Protein AF-0000000084678524 (afdb_homodimer)

Organism: Streptomyces collinus (strain DSM 40733 / Tue 365) (NCBI:txid1214242)

Foldseek 3Di:
DFADLVLLCCLLPPQDAEEEEEPDDQPCPAPSLVLQVVSVVSRHHYEYADCVQPDHPNHTGYPALVRDPDAGAEYEYDDALVCVLVNLVVCLVSVYQEYEAEANRDDVVSSVVSVVSPHRYGHNHGCVVSVVVVD/DFADLVLLCCLLPPQDAEEEEEPDDQPCPAPSLVLQVVSVVSRHHYEYEDCVQPDHPNHTGYPALVRDPDAGAEYEYDDALVCVLVNLVVCLVSVYQEYEAEANRDDVVSSVVSVVSPHRYGHNHGCVVSVVVVD

Sequence (270 aa):
MYGDEATIRRILTELGDTWAVVGLSSNRNRAAYGVAQVLQRFGKRVVPVHPKAETVHGEQGYASLADIPFAVDVVDVFVNSELAGAVAEEAVGKGAKGVWFQLGVVDEAAWERTRAAGLDMVMDRCPAIEIPRLGMYGDEATIRRILTELGDTWAVVGLSSNRNRAAYGVAQVLQRFGKRVVPVHPKAETVHGEQGYASLADIPFAVDVVDVFVNSELAGAVAEEAVGKGAKGVWFQLGVVDEAAWERTRAAGLDMVMDRCPAIEIPRLG

InterPro domains:
  IPR003781 CoA-binding [PF13380] (18-131)
  IPR003781 CoA-binding [SM00881] (12-105)
  IPR036291 NAD(P)-binding domain superfamily [SSF51735] (17-135)

Structure (mmCIF, N/CA/C/O backb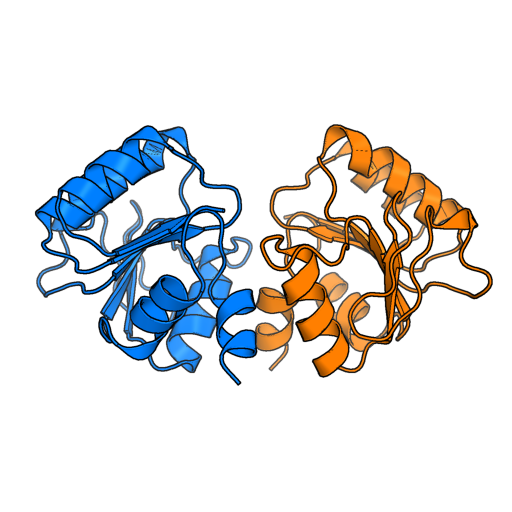one):
data_AF-0000000084678524-model_v1
#
loop_
_entity.id
_entity.type
_entity.pdbx_description
1 polymer 'CoA-binding domain-containing protein'
#
loop_
_atom_site.group_PDB
_atom_site.id
_atom_site.type_symbol
_atom_site.label_atom_id
_atom_site.label_alt_id
_atom_site.label_comp_id
_atom_site.label_asym_id
_atom_site.label_entity_id
_atom_site.label_seq_id
_atom_site.pdbx_PDB_ins_code
_atom_site.Cartn_x
_atom_site.Cartn_y
_atom_site.Cartn_z
_atom_site.occupancy
_atom_site.B_iso_or_equiv
_atom_site.auth_seq_id
_atom_site.auth_comp_id
_atom_site.auth_asym_id
_atom_site.auth_atom_id
_atom_site.pdbx_PDB_model_num
ATOM 1 N N . MET A 1 1 ? 16.047 -6.441 0.453 1 51.28 1 MET A N 1
ATOM 2 C CA . MET A 1 1 ? 14.844 -5.965 -0.211 1 51.28 1 MET A CA 1
ATOM 3 C C . MET A 1 1 ? 14.234 -7.059 -1.08 1 51.28 1 MET A C 1
ATOM 5 O O . MET A 1 1 ? 14.938 -7.715 -1.846 1 51.28 1 MET A O 1
ATOM 9 N N . TYR A 1 2 ? 13.086 -7.633 -0.55 1 68.88 2 TYR A N 1
ATOM 10 C CA . TYR A 1 2 ? 12.617 -8.914 -1.066 1 68.88 2 TYR A CA 1
ATOM 11 C C . TYR A 1 2 ? 11.898 -8.734 -2.398 1 68.88 2 TYR A C 1
ATOM 13 O O . TYR A 1 2 ? 10.742 -8.312 -2.436 1 68.88 2 TYR A O 1
ATOM 21 N N . GLY A 1 3 ? 12.602 -8.898 -3.541 1 68.19 3 GLY A N 1
ATOM 22 C CA . GLY A 1 3 ? 12.219 -8.805 -4.941 1 68.19 3 GLY A CA 1
ATOM 23 C C . GLY A 1 3 ? 12.852 -7.633 -5.66 1 68.19 3 GLY A C 1
ATOM 24 O O . GLY A 1 3 ? 12.508 -6.477 -5.395 1 68.19 3 GLY A O 1
ATOM 25 N N . ASP A 1 4 ? 13.773 -7.934 -6.492 1 87 4 ASP A N 1
ATOM 26 C CA . ASP A 1 4 ? 14.461 -6.879 -7.23 1 87 4 ASP A CA 1
ATOM 27 C C . ASP A 1 4 ? 13.578 -6.324 -8.344 1 87 4 ASP A C 1
ATOM 29 O O . ASP A 1 4 ? 12.539 -6.898 -8.664 1 87 4 ASP A O 1
ATOM 33 N N . GLU A 1 5 ? 13.961 -5.152 -8.766 1 90.69 5 GLU A N 1
ATOM 34 C CA . GLU A 1 5 ? 13.18 -4.406 -9.742 1 90.69 5 GLU A CA 1
ATOM 35 C C . GLU A 1 5 ? 12.875 -5.258 -10.969 1 90.69 5 GLU A C 1
ATOM 37 O O . GLU A 1 5 ? 11.781 -5.168 -11.539 1 90.69 5 GLU A O 1
ATOM 42 N N . ALA A 1 6 ? 13.836 -6.098 -11.406 1 93.62 6 ALA A N 1
ATOM 43 C CA . ALA A 1 6 ? 13.641 -6.953 -12.57 1 93.62 6 ALA A CA 1
ATOM 44 C C . ALA A 1 6 ? 12.539 -7.984 -12.32 1 93.62 6 ALA A C 1
ATOM 46 O O . ALA A 1 6 ? 11.711 -8.242 -13.188 1 93.62 6 ALA A O 1
ATOM 47 N N . THR A 1 7 ? 12.531 -8.578 -11.148 1 95.38 7 THR A N 1
ATOM 48 C CA . THR A 1 7 ? 11.523 -9.562 -10.781 1 95.38 7 THR A CA 1
ATOM 49 C C . THR A 1 7 ? 10.141 -8.914 -10.703 1 95.38 7 THR A C 1
ATOM 51 O O . THR A 1 7 ? 9.156 -9.461 -11.195 1 95.38 7 THR A O 1
ATOM 54 N N . ILE A 1 8 ? 10.062 -7.789 -10.07 1 96.25 8 ILE A N 1
ATOM 55 C CA . ILE A 1 8 ? 8.812 -7.039 -9.969 1 96.25 8 ILE A CA 1
ATOM 56 C C . ILE A 1 8 ? 8.266 -6.762 -11.367 1 96.25 8 ILE A C 1
ATOM 58 O O . ILE A 1 8 ? 7.094 -7.035 -11.641 1 96.25 8 ILE A O 1
ATOM 62 N N . ARG A 1 9 ? 9.125 -6.25 -12.242 1 95.06 9 ARG A N 1
ATOM 63 C CA . ARG A 1 9 ? 8.719 -5.961 -13.609 1 95.06 9 ARG A CA 1
ATOM 64 C C . ARG A 1 9 ? 8.242 -7.227 -14.32 1 95.06 9 ARG A C 1
ATOM 66 O O . ARG A 1 9 ? 7.215 -7.219 -14.992 1 95.06 9 ARG A O 1
ATOM 73 N N . ARG A 1 10 ? 8.953 -8.266 -14.156 1 95.94 10 ARG A N 1
ATOM 74 C CA . ARG A 1 10 ? 8.633 -9.531 -14.812 1 95.94 10 ARG A CA 1
ATOM 75 C C . ARG A 1 10 ? 7.273 -10.047 -14.359 1 95.94 10 ARG A C 1
ATOM 77 O O . ARG A 1 10 ? 6.434 -10.414 -15.188 1 95.94 10 ARG A O 1
ATOM 84 N N . ILE A 1 11 ? 7.023 -10.016 -13.078 1 96.94 11 ILE A N 1
ATOM 85 C CA . ILE A 1 11 ? 5.762 -10.516 -12.555 1 96.94 11 ILE A CA 1
ATOM 86 C C . ILE A 1 11 ? 4.609 -9.648 -13.047 1 96.94 11 ILE A C 1
ATOM 88 O O . ILE A 1 11 ? 3.561 -10.164 -13.445 1 96.94 11 ILE A O 1
ATOM 92 N N . LEU A 1 12 ? 4.777 -8.383 -13.062 1 97 12 LEU A N 1
ATOM 93 C CA . LEU A 1 12 ? 3.699 -7.457 -13.398 1 97 12 LEU A CA 1
ATOM 94 C C . LEU A 1 12 ? 3.438 -7.449 -14.898 1 97 12 LEU A C 1
ATOM 96 O O . LEU A 1 12 ? 2.301 -7.242 -15.336 1 97 12 LEU A O 1
ATOM 100 N N . THR A 1 13 ? 4.465 -7.805 -15.727 1 95.75 13 THR A N 1
ATOM 101 C CA . THR A 1 13 ? 4.277 -7.52 -17.141 1 95.75 13 THR A CA 1
ATOM 102 C C . THR A 1 13 ? 4.395 -8.797 -17.969 1 95.75 13 THR A C 1
ATOM 104 O O . THR A 1 13 ? 3.932 -8.852 -19.109 1 95.75 13 THR A O 1
ATOM 107 N N . GLU A 1 14 ? 4.969 -9.875 -17.359 1 92.69 14 GLU A N 1
ATOM 108 C CA . GLU A 1 14 ? 5.297 -11.016 -18.203 1 92.69 14 GLU A CA 1
ATOM 109 C C . GLU A 1 14 ? 4.633 -12.297 -17.688 1 92.69 14 GLU A C 1
ATOM 111 O O . GLU A 1 14 ? 4.281 -13.18 -18.469 1 92.69 14 GLU A O 1
ATOM 116 N N . LEU A 1 15 ? 4.531 -12.562 -16.453 1 84.88 15 LEU A N 1
ATOM 117 C CA . LEU A 1 15 ? 4.203 -13.859 -15.867 1 84.88 15 LEU A CA 1
ATOM 118 C C . LEU A 1 15 ? 2.711 -14.148 -15.992 1 84.88 15 LEU A C 1
ATOM 120 O O . LEU A 1 15 ? 2.279 -15.289 -15.789 1 84.88 15 LEU A O 1
ATOM 124 N N . GLY A 1 16 ? 1.961 -13.211 -16.438 1 79.94 16 GLY A N 1
ATOM 125 C CA . GLY A 1 16 ? 0.625 -13.672 -16.781 1 79.94 16 GLY A CA 1
ATOM 126 C C . GLY A 1 16 ? -0.469 -12.727 -16.328 1 79.94 16 GLY A C 1
ATOM 127 O O . GLY A 1 16 ? -0.234 -11.852 -15.484 1 79.94 16 GLY A O 1
ATOM 128 N N . ASP A 1 17 ? -1.653 -13.188 -16.703 1 92.75 17 ASP A N 1
ATOM 129 C CA . ASP A 1 17 ? -2.779 -12.258 -16.656 1 92.75 17 ASP A CA 1
ATOM 130 C C . ASP A 1 17 ? -3.74 -12.633 -15.523 1 92.75 17 ASP A C 1
ATOM 132 O O . ASP A 1 17 ? -4.555 -11.805 -15.102 1 92.75 17 ASP A O 1
ATOM 136 N N . THR A 1 18 ? -3.582 -13.859 -14.945 1 98.25 18 THR A N 1
ATOM 137 C CA . THR A 1 18 ? -4.535 -14.289 -13.93 1 98.25 18 THR A CA 1
ATOM 138 C C . THR A 1 18 ? -3.908 -14.242 -12.539 1 98.25 18 THR A C 1
ATOM 140 O O . THR A 1 18 ? -2.969 -14.992 -12.25 1 98.25 18 THR A O 1
ATOM 143 N N . TRP A 1 19 ? -4.453 -13.43 -11.688 1 98.81 19 TRP A N 1
ATOM 144 C CA . TRP A 1 19 ? -3.967 -13.227 -10.328 1 98.81 19 TRP A CA 1
ATOM 145 C C . TRP A 1 19 ? -4.984 -13.719 -9.305 1 98.81 19 TRP A C 1
ATOM 147 O O . TRP A 1 19 ? -6.121 -13.234 -9.266 1 98.81 19 TRP A O 1
ATOM 157 N N . ALA A 1 20 ? -4.629 -14.703 -8.547 1 98.88 20 ALA A N 1
ATOM 158 C CA . ALA A 1 20 ? -5.406 -15.016 -7.348 1 98.88 20 ALA A CA 1
ATOM 159 C C . ALA A 1 20 ? -5.012 -14.109 -6.184 1 98.88 20 ALA A C 1
ATOM 161 O O . ALA A 1 20 ? -3.84 -14.047 -5.809 1 98.88 20 ALA A O 1
ATOM 162 N N . VAL A 1 21 ? -5.926 -13.422 -5.668 1 98.88 21 VAL A N 1
ATOM 163 C CA . VAL A 1 21 ? -5.668 -12.523 -4.543 1 98.88 21 VAL A CA 1
ATOM 164 C C . VAL A 1 21 ? -6.23 -13.133 -3.26 1 98.88 21 VAL A C 1
ATOM 166 O O . VAL A 1 21 ? -7.445 -13.133 -3.047 1 98.88 21 VAL A O 1
ATOM 169 N N . VAL A 1 22 ? -5.348 -13.602 -2.412 1 98.81 22 VAL A N 1
ATOM 170 C CA . VAL A 1 22 ? -5.707 -14.273 -1.169 1 98.81 22 VAL A CA 1
ATOM 171 C C . VAL A 1 22 ? -5.91 -13.242 -0.061 1 98.81 22 VAL A C 1
ATOM 173 O O . VAL A 1 22 ? -4.996 -12.477 0.254 1 98.81 22 VAL A O 1
ATOM 176 N N . GLY A 1 23 ? -7.039 -13.258 0.521 1 98.19 23 GLY A N 1
ATOM 177 C CA . GLY A 1 23 ? -7.418 -12.258 1.511 1 98.19 23 GLY A CA 1
ATOM 178 C C . GLY A 1 23 ? -8.375 -11.211 0.968 1 98.19 23 GLY A C 1
ATOM 179 O O . GLY A 1 23 ? -8.68 -10.234 1.649 1 98.19 23 GLY A O 1
ATOM 180 N N . LEU A 1 24 ? -8.867 -11.422 -0.207 1 98.5 24 LEU A N 1
ATOM 181 C CA . LEU A 1 24 ? -9.758 -10.461 -0.854 1 98.5 24 LEU A CA 1
ATOM 182 C C . LEU A 1 24 ? -11.219 -10.805 -0.578 1 98.5 24 LEU A C 1
ATOM 184 O O . LEU A 1 24 ? -11.688 -11.883 -0.95 1 98.5 24 LEU A O 1
ATOM 188 N N . SER A 1 25 ? -11.828 -9.938 0.086 1 98.06 25 SER A N 1
ATOM 189 C CA . SER A 1 25 ? -13.266 -9.992 0.338 1 98.06 25 SER A CA 1
ATOM 190 C C . SER A 1 25 ? -13.953 -8.719 -0.137 1 98.06 25 SER A C 1
ATOM 192 O O . SER A 1 25 ? -13.328 -7.863 -0.765 1 98.06 25 SER A O 1
ATOM 194 N N . SER A 1 26 ? -15.258 -8.633 0.119 1 97.19 26 SER A N 1
ATOM 195 C CA . SER A 1 26 ? -16.016 -7.453 -0.291 1 97.19 26 SER A CA 1
ATOM 196 C C . SER A 1 26 ? -15.812 -6.297 0.687 1 97.19 26 SER A C 1
ATOM 198 O O . SER A 1 26 ? -16.453 -5.25 0.56 1 97.19 26 SER A O 1
ATOM 200 N N . ASN A 1 27 ? -14.938 -6.547 1.7 1 95.94 27 ASN A N 1
ATOM 201 C CA . ASN A 1 27 ? -14.633 -5.48 2.646 1 95.94 27 ASN A CA 1
ATOM 202 C C . ASN A 1 27 ? -13.805 -4.371 1.994 1 95.94 27 ASN A C 1
ATOM 204 O O . ASN A 1 27 ? -12.594 -4.512 1.827 1 95.94 27 ASN A O 1
ATOM 208 N N . ARG A 1 28 ? -14.406 -3.264 1.725 1 93.38 28 ARG A N 1
ATOM 209 C CA . ARG A 1 28 ? -13.797 -2.17 0.97 1 93.38 28 ARG A CA 1
ATOM 210 C C . ARG A 1 28 ? -12.719 -1.469 1.791 1 93.38 28 ARG A C 1
ATOM 212 O O . ARG A 1 28 ? -11.938 -0.684 1.255 1 93.38 28 ARG A O 1
ATOM 219 N N . ASN A 1 29 ? -12.695 -1.758 3.104 1 91.94 29 ASN A N 1
ATOM 220 C CA . ASN A 1 29 ? -11.742 -1.085 3.982 1 91.94 29 ASN A CA 1
ATOM 221 C C . ASN A 1 29 ? -10.391 -1.794 3.992 1 91.94 29 ASN A C 1
ATOM 223 O O . ASN A 1 29 ? -9.414 -1.268 4.527 1 91.94 29 ASN A O 1
ATOM 227 N N . ARG A 1 30 ? -10.328 -2.949 3.412 1 94.06 30 ARG A N 1
ATOM 228 C CA . ARG A 1 30 ? -9.07 -3.689 3.355 1 94.06 30 ARG A CA 1
ATOM 229 C C . ARG A 1 30 ? -8.289 -3.336 2.098 1 94.06 30 ARG A C 1
ATOM 231 O O . ARG A 1 30 ? -8.867 -3.123 1.034 1 94.06 30 ARG A O 1
ATOM 238 N N . ALA A 1 31 ? -6.977 -3.32 2.221 1 95.81 31 ALA A N 1
ATOM 239 C CA . ALA A 1 31 ? -6.086 -2.967 1.114 1 95.81 31 ALA A CA 1
ATOM 240 C C . ALA A 1 31 ? -6.301 -3.895 -0.078 1 95.81 31 ALA A C 1
ATOM 242 O O . ALA A 1 31 ? -6.188 -3.471 -1.23 1 95.81 31 ALA A O 1
ATOM 243 N N . ALA A 1 32 ? -6.656 -5.168 0.206 1 97.75 32 ALA A N 1
ATOM 244 C CA . ALA A 1 32 ? -6.844 -6.168 -0.845 1 97.75 32 ALA A CA 1
ATOM 245 C C . ALA A 1 32 ? -7.871 -5.699 -1.868 1 97.75 32 ALA A C 1
ATOM 247 O O . ALA A 1 32 ? -7.688 -5.875 -3.074 1 97.75 32 ALA A O 1
ATOM 248 N N . TYR A 1 33 ? -8.922 -5.055 -1.33 1 97.69 33 TYR A N 1
ATOM 249 C CA . TYR A 1 33 ? -10.016 -4.621 -2.197 1 97.69 33 TYR A CA 1
ATOM 250 C C . TYR A 1 33 ? -9.523 -3.607 -3.225 1 97.69 33 TYR A C 1
ATOM 252 O O . TYR A 1 33 ? -9.789 -3.752 -4.422 1 97.69 33 TYR A O 1
ATOM 260 N N . GLY A 1 34 ? -8.789 -2.613 -2.766 1 97.19 34 GLY A N 1
ATOM 261 C CA . GLY A 1 34 ? -8.305 -1.568 -3.652 1 97.19 34 GLY A CA 1
ATOM 262 C C . GLY A 1 34 ? -7.188 -2.037 -4.566 1 97.19 34 GLY A C 1
ATOM 263 O O . GLY A 1 34 ? -7.145 -1.671 -5.742 1 97.19 34 GLY A O 1
ATOM 264 N N . VAL A 1 35 ? -6.27 -2.846 -4.059 1 98.31 35 VAL A N 1
ATOM 265 C CA . VAL A 1 35 ? -5.16 -3.354 -4.855 1 98.31 35 VAL A CA 1
ATOM 266 C C . VAL A 1 35 ? -5.691 -4.238 -5.98 1 98.31 35 VAL A C 1
ATOM 268 O O . VAL A 1 35 ? -5.211 -4.172 -7.113 1 98.31 35 VAL A O 1
ATOM 271 N N . ALA A 1 36 ? -6.719 -5.07 -5.652 1 98.44 36 ALA A N 1
ATOM 272 C CA . ALA A 1 36 ? -7.355 -5.906 -6.668 1 98.44 36 ALA A CA 1
ATOM 273 C C . ALA A 1 36 ? -7.918 -5.055 -7.805 1 98.44 36 ALA A C 1
ATOM 275 O O . ALA A 1 36 ? -7.758 -5.395 -8.977 1 98.44 36 ALA A O 1
ATOM 276 N N . GLN A 1 37 ? -8.531 -3.98 -7.441 1 97.62 37 GLN A N 1
ATOM 277 C CA . GLN A 1 37 ? -9.102 -3.092 -8.453 1 97.62 37 GLN A CA 1
ATOM 278 C C . GLN A 1 37 ? -8.008 -2.473 -9.32 1 97.62 37 GLN A C 1
ATOM 280 O O . GLN A 1 37 ? -8.172 -2.348 -10.531 1 97.62 37 GLN A O 1
ATOM 285 N N . VAL A 1 38 ? -6.91 -2.057 -8.734 1 97.44 38 VAL A N 1
ATOM 286 C CA . VAL A 1 38 ? -5.773 -1.521 -9.469 1 97.44 38 VAL A CA 1
ATOM 287 C C . VAL A 1 38 ? -5.25 -2.57 -10.453 1 97.44 38 VAL A C 1
ATOM 289 O O . VAL A 1 38 ? -4.988 -2.264 -11.617 1 97.44 38 VAL A O 1
ATOM 292 N N . LEU A 1 39 ? -5.09 -3.801 -9.969 1 97.94 39 LEU A N 1
ATOM 293 C CA . LEU A 1 39 ? -4.613 -4.887 -10.82 1 97.94 39 LEU A CA 1
ATOM 294 C C . LEU A 1 39 ? -5.555 -5.105 -12 1 97.94 39 LEU A C 1
ATOM 296 O O . LEU A 1 39 ? -5.105 -5.305 -13.133 1 97.94 39 LEU A O 1
ATOM 300 N N . GLN A 1 40 ? -6.875 -5.043 -11.727 1 97.75 40 GLN A N 1
ATOM 301 C CA . GLN A 1 40 ? -7.844 -5.195 -12.805 1 97.75 40 GLN A CA 1
ATOM 302 C C . GLN A 1 40 ? -7.703 -4.074 -13.828 1 97.75 40 GLN A C 1
ATOM 304 O O . GLN A 1 40 ? -7.707 -4.324 -15.039 1 97.75 40 GLN A O 1
ATOM 309 N N . ARG A 1 41 ? -7.574 -2.861 -13.391 1 95.56 41 ARG A N 1
ATOM 310 C CA . ARG A 1 41 ? -7.41 -1.719 -14.281 1 95.56 41 ARG A CA 1
ATOM 311 C C . ARG A 1 41 ? -6.125 -1.836 -15.094 1 95.56 41 ARG A C 1
ATOM 313 O O . ARG A 1 41 ? -6.039 -1.325 -16.219 1 95.56 41 ARG A O 1
ATOM 320 N N . PHE A 1 42 ? -5.133 -2.471 -14.484 1 96.38 42 PHE A N 1
ATOM 321 C CA . PHE A 1 42 ? -3.852 -2.695 -15.148 1 96.38 42 PHE A CA 1
ATOM 322 C C . PHE A 1 42 ? -3.951 -3.844 -16.141 1 96.38 42 PHE A C 1
ATOM 324 O O . PHE A 1 42 ? -2.977 -4.168 -16.828 1 96.38 42 PHE A O 1
ATOM 331 N N . GLY A 1 43 ? -5.121 -4.535 -16.172 1 97.12 43 GLY A N 1
ATOM 332 C CA . GLY A 1 43 ? -5.375 -5.512 -17.219 1 97.12 43 GLY A CA 1
ATOM 333 C C . GLY A 1 43 ? -5.32 -6.945 -16.719 1 97.12 43 GLY A C 1
ATOM 334 O O . GLY A 1 43 ? -5.348 -7.887 -17.516 1 97.12 43 GLY A O 1
ATOM 335 N N . LYS A 1 44 ? -5.289 -7.164 -15.453 1 98.31 44 LYS A N 1
ATOM 336 C CA . LYS A 1 44 ? -5.215 -8.516 -14.906 1 98.31 44 LYS A CA 1
ATOM 337 C C . LYS A 1 44 ? -6.609 -9.062 -14.602 1 98.31 44 LYS A C 1
ATOM 339 O O . LYS A 1 44 ? -7.504 -8.305 -14.203 1 98.31 44 LYS A O 1
ATOM 344 N N . ARG A 1 45 ? -6.777 -10.305 -14.836 1 98.5 45 ARG A N 1
ATOM 345 C CA . ARG A 1 45 ? -7.902 -11 -14.211 1 98.5 45 ARG A CA 1
ATOM 346 C C . ARG A 1 45 ? -7.621 -11.281 -12.742 1 98.5 45 ARG A C 1
ATOM 348 O O . ARG A 1 45 ? -6.602 -11.883 -12.406 1 98.5 45 ARG A O 1
ATOM 355 N N . VAL A 1 46 ? -8.477 -10.875 -11.898 1 98.69 46 VAL A N 1
ATOM 356 C CA . VAL A 1 46 ? -8.273 -11.055 -10.461 1 98.69 46 VAL A CA 1
ATOM 357 C C . VAL A 1 46 ? -9.297 -12.047 -9.922 1 98.69 46 VAL A C 1
ATOM 359 O O . VAL A 1 46 ? -10.508 -11.875 -10.102 1 98.69 46 VAL A O 1
ATOM 362 N N . VAL A 1 47 ? -8.898 -13.016 -9.258 1 98.88 47 VAL A N 1
ATOM 363 C CA . VAL A 1 47 ? -9.727 -14.055 -8.664 1 98.88 47 VAL A CA 1
ATOM 364 C C . VAL A 1 47 ? -9.664 -13.961 -7.141 1 98.88 47 VAL A C 1
ATOM 366 O O . VAL A 1 47 ? -8.625 -14.234 -6.539 1 98.88 47 VAL A O 1
ATOM 369 N N . PRO A 1 48 ? -10.812 -13.602 -6.504 1 98.88 48 PRO A N 1
ATOM 370 C CA . PRO A 1 48 ? -10.797 -13.477 -5.047 1 98.88 48 PRO A CA 1
ATOM 371 C C . PRO A 1 48 ? -10.672 -14.828 -4.344 1 98.88 48 PRO A C 1
ATOM 373 O O . PRO A 1 48 ? -11.32 -15.797 -4.746 1 98.88 48 PRO A O 1
ATOM 376 N N . VAL A 1 49 ? -9.805 -14.914 -3.408 1 98.88 49 VAL A N 1
ATOM 377 C CA . VAL A 1 49 ? -9.695 -16.094 -2.547 1 98.88 49 VAL A CA 1
ATOM 378 C C . VAL A 1 49 ? -9.898 -15.68 -1.091 1 98.88 49 VAL A C 1
ATOM 380 O O . VAL A 1 49 ? -9.133 -14.875 -0.552 1 98.88 49 VAL A O 1
ATOM 383 N N . HIS A 1 50 ? -10.836 -16.188 -0.467 1 98.56 50 HIS A N 1
ATOM 384 C CA . HIS A 1 50 ? -11.266 -15.898 0.895 1 98.56 50 HIS A CA 1
ATOM 385 C C . HIS A 1 50 ? -12.227 -16.969 1.411 1 98.56 50 HIS A C 1
ATOM 387 O O . HIS A 1 50 ? -13.031 -17.5 0.65 1 98.56 50 HIS A O 1
ATOM 393 N N . PRO A 1 51 ? -12.148 -17.25 2.744 1 97.69 51 PRO A N 1
ATOM 394 C CA . PRO A 1 51 ? -13.031 -18.297 3.277 1 97.69 51 PRO A CA 1
ATOM 395 C C . PRO A 1 51 ? -14.492 -18.078 2.906 1 97.69 51 PRO A C 1
ATOM 397 O O . PRO A 1 51 ? -15.242 -19.031 2.729 1 97.69 51 PRO A O 1
ATOM 400 N N . LYS A 1 52 ? -14.93 -16.875 2.707 1 97.44 52 LYS A N 1
ATOM 401 C CA . LYS A 1 52 ? -16.312 -16.547 2.377 1 97.44 52 LYS A CA 1
ATOM 402 C C . LYS A 1 52 ? -16.609 -16.797 0.9 1 97.44 52 LYS A C 1
ATOM 404 O O . LYS A 1 52 ? -17.766 -16.906 0.499 1 97.44 52 LYS A O 1
ATOM 409 N N . ALA A 1 53 ? -15.562 -16.828 0.082 1 97.94 53 ALA A N 1
ATOM 410 C CA . ALA A 1 53 ? -15.633 -17.156 -1.341 1 97.94 53 ALA A CA 1
ATOM 411 C C . ALA A 1 53 ? -16.641 -16.25 -2.059 1 97.94 53 ALA A C 1
ATOM 413 O O . ALA A 1 53 ? -17.406 -16.719 -2.908 1 97.94 53 ALA A O 1
ATOM 414 N N . GLU A 1 54 ? -16.672 -14.992 -1.688 1 98 54 GLU A N 1
ATOM 415 C CA . GLU A 1 54 ? -17.641 -14.055 -2.268 1 98 54 GLU A CA 1
ATOM 416 C C . GLU A 1 54 ? -17.156 -13.539 -3.621 1 98 54 GLU A C 1
ATOM 418 O O . GLU A 1 54 ? -15.953 -13.508 -3.889 1 98 54 GLU A O 1
ATOM 423 N N . THR A 1 55 ? -18.172 -13.188 -4.504 1 98.62 55 THR A N 1
ATOM 424 C CA . THR A 1 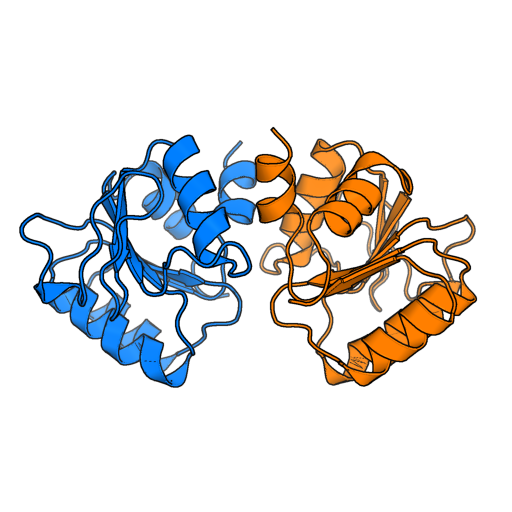55 ? -17.844 -12.438 -5.711 1 98.62 55 THR A CA 1
ATOM 425 C C . THR A 1 55 ? -17.359 -11.031 -5.359 1 98.62 55 THR A C 1
ATOM 427 O O . THR A 1 55 ? -18 -10.312 -4.598 1 98.62 55 THR A O 1
ATOM 430 N N . VAL A 1 56 ? -16.25 -10.766 -5.816 1 98.5 56 VAL A N 1
ATOM 431 C CA . VAL A 1 56 ? -15.68 -9.438 -5.605 1 98.5 56 VAL A CA 1
ATOM 432 C C . VAL A 1 56 ? -15.258 -8.836 -6.941 1 98.5 56 VAL A C 1
ATOM 434 O O . VAL A 1 56 ? -14.648 -9.516 -7.77 1 98.5 56 VAL A O 1
ATOM 437 N N . HIS A 1 57 ? -15.523 -7.578 -7.191 1 97.81 57 HIS A N 1
ATOM 438 C CA . HIS A 1 57 ? -15.188 -6.867 -8.422 1 97.81 57 HIS A CA 1
ATOM 439 C C . HIS A 1 57 ? -15.594 -7.672 -9.648 1 97.81 57 HIS A C 1
ATOM 441 O O . HIS A 1 57 ? -14.844 -7.746 -10.625 1 97.81 57 HIS A O 1
ATOM 447 N N . GLY A 1 58 ? -16.672 -8.336 -9.516 1 98.06 58 GLY A N 1
ATOM 448 C CA . GLY A 1 58 ? -17.25 -9.008 -10.664 1 98.06 58 GLY A CA 1
ATOM 449 C C . GLY A 1 58 ? -16.672 -10.383 -10.906 1 98.06 58 GLY A C 1
ATOM 450 O O . GLY A 1 58 ? -17 -11.039 -11.898 1 98.06 58 GLY A O 1
ATOM 451 N N . GLU A 1 59 ? -15.812 -10.891 -10.094 1 98.44 59 GLU A N 1
ATOM 452 C CA . GLU A 1 59 ? -15.18 -12.195 -10.25 1 98.44 59 GLU A CA 1
ATOM 453 C C . GLU A 1 59 ? -15.578 -13.141 -9.125 1 98.44 59 GLU A C 1
ATOM 455 O O . GLU A 1 59 ? -15.547 -12.766 -7.949 1 98.44 59 GLU A O 1
ATOM 460 N N . GLN A 1 60 ? -15.906 -14.305 -9.438 1 98.5 60 GLN A N 1
ATOM 461 C CA . GLN A 1 60 ? -16.266 -15.328 -8.461 1 98.5 60 GLN A CA 1
ATOM 462 C C . GLN A 1 60 ? -15.109 -15.602 -7.5 1 98.5 60 GLN A C 1
ATOM 464 O O . GLN A 1 60 ? -13.961 -15.781 -7.93 1 98.5 60 GLN A O 1
ATOM 469 N N . GLY A 1 61 ? -15.484 -15.641 -6.246 1 98.75 61 GLY A N 1
ATOM 470 C CA . GLY A 1 61 ? -14.5 -15.992 -5.238 1 98.75 61 GLY A CA 1
ATOM 471 C C . GLY A 1 61 ? -14.469 -17.484 -4.926 1 98.75 61 GLY A C 1
ATOM 472 O O . GLY A 1 61 ? -15.43 -18.203 -5.207 1 98.75 61 GLY A O 1
ATOM 473 N N . TYR A 1 62 ? -13.328 -17.891 -4.387 1 98.88 62 TYR A N 1
ATOM 474 C CA . TYR A 1 62 ? -13.109 -19.266 -3.939 1 98.88 62 TYR A CA 1
ATOM 475 C C . TYR A 1 62 ? -12.547 -19.297 -2.521 1 98.88 62 TYR A C 1
ATOM 477 O O . TYR A 1 62 ? -11.883 -18.359 -2.09 1 98.88 62 TYR A O 1
ATOM 485 N N . ALA A 1 63 ? -12.734 -20.406 -1.817 1 98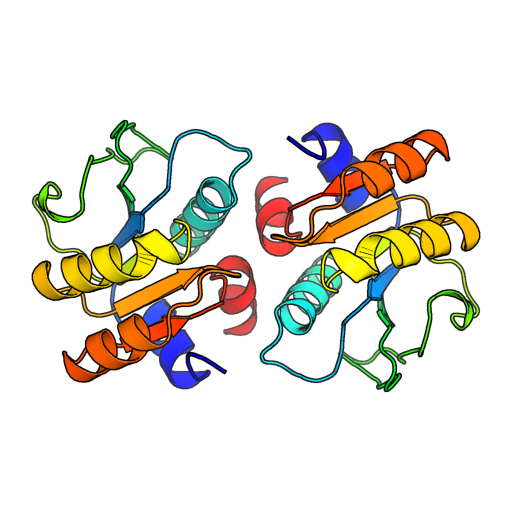.5 63 ALA A N 1
ATOM 486 C CA . ALA A 1 63 ? -12.312 -20.5 -0.421 1 98.5 63 ALA A CA 1
ATOM 487 C C . ALA A 1 63 ? -10.805 -20.734 -0.317 1 98.5 63 ALA A C 1
ATOM 489 O O . ALA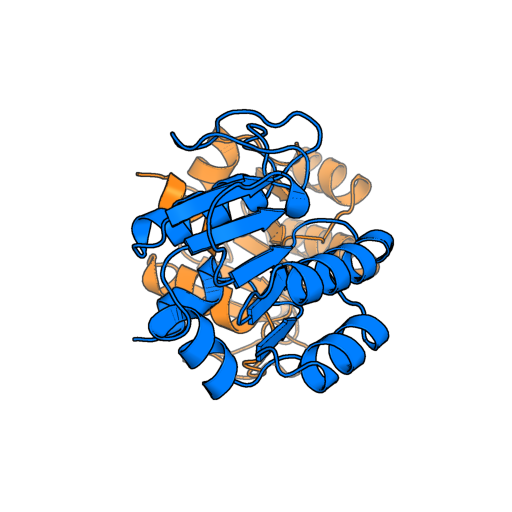 A 1 63 ? -10.18 -20.359 0.674 1 98.5 63 ALA A O 1
ATOM 490 N N . SER A 1 64 ? -10.227 -21.375 -1.351 1 98.19 64 SER A N 1
ATOM 491 C CA . SER A 1 64 ? -8.797 -21.672 -1.381 1 98.19 64 SER A CA 1
ATOM 492 C C . SER A 1 64 ? -8.266 -21.656 -2.809 1 98.19 64 SER A C 1
ATOM 494 O O . SER A 1 64 ? -9.039 -21.688 -3.768 1 98.19 64 SER A O 1
ATOM 496 N N . LEU A 1 65 ? -6.98 -21.625 -2.906 1 98.62 65 LEU A N 1
ATOM 497 C CA . LEU A 1 65 ? -6.336 -21.688 -4.211 1 98.62 65 LEU A CA 1
ATOM 498 C C . LEU A 1 65 ? -6.68 -23 -4.914 1 98.62 65 LEU A C 1
ATOM 500 O O . LEU A 1 65 ? -6.879 -23.031 -6.129 1 98.62 65 LEU A O 1
ATOM 504 N N . ALA A 1 66 ? -6.777 -24.078 -4.133 1 97.81 66 ALA A N 1
ATOM 505 C CA . ALA A 1 66 ? -7.035 -25.406 -4.68 1 97.81 66 ALA A CA 1
ATOM 506 C C . ALA A 1 66 ? -8.422 -25.484 -5.312 1 97.81 66 ALA A C 1
ATOM 508 O O . ALA A 1 66 ? -8.648 -26.281 -6.223 1 97.81 66 ALA A O 1
ATOM 509 N N . ASP A 1 67 ? -9.328 -24.641 -4.898 1 98.38 67 ASP A N 1
ATOM 510 C CA . ASP A 1 67 ? -10.711 -24.672 -5.363 1 98.38 67 ASP A CA 1
ATOM 511 C C . ASP A 1 67 ? -10.844 -23.984 -6.723 1 98.38 67 ASP A C 1
ATOM 513 O O . ASP A 1 67 ? -11.875 -24.125 -7.391 1 98.38 67 ASP A O 1
ATOM 517 N N . ILE A 1 68 ? -9.898 -23.219 -7.141 1 98.69 68 ILE A N 1
ATOM 518 C CA . ILE A 1 68 ? -9.953 -22.547 -8.43 1 98.69 68 ILE A CA 1
ATOM 519 C C . ILE A 1 68 ? -9.805 -23.562 -9.555 1 98.69 68 ILE A C 1
ATOM 521 O O . ILE A 1 68 ? -8.781 -24.25 -9.648 1 98.69 68 ILE A O 1
ATOM 525 N N . PRO A 1 69 ? -10.672 -23.656 -10.422 1 98.31 69 PRO A N 1
ATOM 526 C CA . PRO A 1 69 ? -10.68 -24.766 -11.391 1 98.31 69 PRO A CA 1
ATOM 527 C C . PRO A 1 69 ? -9.891 -24.438 -12.656 1 98.31 69 PRO A C 1
ATOM 529 O O . PRO A 1 69 ? -10.008 -25.141 -13.656 1 98.31 69 PRO A O 1
ATOM 532 N N . PHE A 1 70 ? -9.203 -23.328 -12.742 1 98.31 70 PHE A N 1
ATOM 533 C CA . PHE A 1 70 ? -8.375 -22.953 -13.875 1 98.31 70 PHE A CA 1
ATOM 534 C C . PHE A 1 70 ? -6.988 -22.5 -13.414 1 98.31 70 PHE A C 1
ATOM 536 O O . PHE A 1 70 ? -6.727 -22.438 -12.211 1 98.31 70 PHE A O 1
ATOM 543 N N . ALA A 1 71 ? -6.105 -22.312 -14.297 1 97.62 71 ALA A N 1
ATOM 544 C CA . ALA A 1 71 ? -4.719 -21.969 -13.984 1 97.62 71 ALA A CA 1
ATOM 545 C C . ALA A 1 71 ? -4.613 -20.578 -13.375 1 97.62 71 ALA A C 1
ATOM 547 O O . ALA A 1 71 ? -5.32 -19.656 -13.789 1 97.62 71 ALA A O 1
ATOM 548 N N . VAL A 1 72 ? -3.756 -20.406 -12.391 1 98.25 72 VAL A N 1
ATOM 549 C CA . VAL A 1 72 ? -3.398 -19.156 -11.742 1 98.25 72 VAL A CA 1
ATOM 550 C C . VAL A 1 72 ? -1.927 -18.844 -12 1 98.25 72 VAL A C 1
ATOM 552 O O . VAL A 1 72 ? -1.058 -19.688 -11.766 1 98.25 72 VAL A O 1
ATOM 555 N N . ASP A 1 73 ? -1.66 -17.641 -12.477 1 98.62 73 ASP A N 1
ATOM 556 C CA . ASP A 1 73 ? -0.287 -17.281 -12.812 1 98.62 73 ASP A CA 1
ATOM 557 C C . ASP A 1 73 ? 0.438 -16.688 -11.602 1 98.62 73 ASP A C 1
ATOM 559 O O . ASP A 1 73 ? 1.614 -16.984 -11.375 1 98.62 73 ASP A O 1
ATOM 563 N N . VAL A 1 74 ? -0.189 -15.867 -10.922 1 98.75 74 VAL A N 1
ATOM 564 C CA . VAL A 1 74 ? 0.422 -15.18 -9.789 1 98.75 74 VAL A CA 1
ATOM 565 C C . VAL A 1 74 ? -0.518 -15.227 -8.586 1 98.75 74 VAL A C 1
ATOM 567 O O . VAL A 1 74 ? -1.729 -15.039 -8.727 1 98.75 74 VAL A O 1
ATOM 570 N N . VAL A 1 75 ? -0.004 -15.492 -7.422 1 98.81 75 VAL A N 1
ATOM 571 C CA . VAL A 1 75 ? -0.755 -15.461 -6.172 1 98.81 75 VAL A CA 1
ATOM 572 C C . VAL A 1 75 ? -0.326 -14.25 -5.344 1 98.81 75 VAL A C 1
ATOM 574 O O . VAL A 1 75 ? 0.841 -14.133 -4.961 1 98.81 75 VAL A O 1
ATOM 577 N N . ASP A 1 76 ? -1.235 -13.359 -5.148 1 98.69 76 ASP A N 1
ATOM 578 C CA . ASP A 1 76 ? -1.042 -12.156 -4.352 1 98.69 76 ASP A CA 1
ATOM 579 C C . ASP A 1 76 ? -1.619 -12.328 -2.947 1 98.69 76 ASP A C 1
ATOM 581 O O . ASP A 1 76 ? -2.816 -12.57 -2.789 1 98.69 76 ASP A O 1
ATOM 585 N N . VAL A 1 77 ? -0.837 -12.102 -1.927 1 98.75 77 VAL A N 1
ATOM 586 C CA . VAL A 1 77 ? -1.142 -12.57 -0.579 1 98.75 77 VAL A CA 1
ATOM 587 C C . VAL A 1 77 ? -1.326 -11.375 0.354 1 98.75 77 VAL A C 1
ATOM 589 O O . VAL A 1 77 ? -0.402 -10.586 0.548 1 98.75 77 VAL A O 1
ATOM 592 N N . PHE A 1 78 ? -2.467 -11.273 0.973 1 97.88 78 PHE A N 1
ATOM 593 C CA . PHE A 1 78 ? -2.83 -10.195 1.882 1 97.88 78 PHE A CA 1
ATOM 594 C C . PHE A 1 78 ? -3.078 -10.727 3.287 1 97.88 78 PHE A C 1
ATOM 596 O O . PHE A 1 78 ? -3.521 -9.992 4.168 1 97.88 78 PHE A O 1
ATOM 603 N N . VAL A 1 79 ? -2.779 -11.906 3.611 1 96.06 79 VAL A N 1
ATOM 604 C CA . VAL A 1 79 ? -3.021 -12.461 4.941 1 96.06 79 VAL A CA 1
ATOM 605 C C . VAL A 1 79 ? -1.842 -12.141 5.855 1 96.06 79 VAL A C 1
ATOM 607 O O . VAL A 1 79 ? -0.779 -11.727 5.387 1 96.06 79 VAL A O 1
ATOM 610 N N . ASN A 1 80 ? -2.059 -12.367 7.152 1 94.31 80 ASN A N 1
ATOM 611 C CA . ASN A 1 80 ? -0.966 -12.133 8.086 1 94.31 80 ASN A CA 1
ATOM 612 C C . ASN A 1 80 ? 0.24 -13.016 7.773 1 94.31 80 ASN A C 1
ATOM 614 O O . ASN A 1 80 ? 0.092 -14.102 7.211 1 94.31 80 ASN A O 1
ATOM 618 N N . SER A 1 81 ? 1.352 -12.555 8.273 1 95.38 81 SER A N 1
ATOM 619 C CA . SER A 1 81 ? 2.621 -13.211 7.984 1 95.38 81 SER A CA 1
ATOM 620 C C . SER A 1 81 ? 2.607 -14.664 8.445 1 95.38 81 SER A C 1
ATOM 622 O O . SER A 1 81 ? 3.227 -15.531 7.82 1 95.38 81 SER A O 1
ATOM 624 N N . GLU A 1 82 ? 1.875 -14.961 9.531 1 95.94 82 GLU A N 1
ATOM 625 C CA . GLU A 1 82 ? 1.837 -16.312 10.102 1 95.94 82 GLU A CA 1
ATOM 626 C C . GLU A 1 82 ? 1.153 -17.297 9.156 1 95.94 82 GLU A C 1
ATOM 628 O O . GLU A 1 82 ? 1.426 -18.484 9.195 1 95.94 82 GLU A O 1
ATOM 633 N N . LEU A 1 83 ? 0.328 -16.781 8.297 1 96.94 83 LEU A N 1
ATOM 634 C CA . LEU A 1 83 ? -0.454 -17.625 7.398 1 96.94 83 LEU A CA 1
ATOM 635 C C . LEU A 1 83 ? 0.139 -17.609 5.992 1 96.94 83 LEU A C 1
ATOM 637 O O . LEU A 1 83 ? -0.192 -18.453 5.164 1 96.94 83 LEU A O 1
ATOM 641 N N . ALA A 1 84 ? 1.003 -16.656 5.695 1 97.44 84 ALA A N 1
ATOM 642 C CA . ALA A 1 84 ? 1.469 -16.375 4.34 1 97.44 84 ALA A CA 1
ATOM 643 C C . ALA A 1 84 ? 2.293 -17.531 3.789 1 97.44 84 ALA A C 1
ATOM 645 O O . ALA A 1 84 ? 2.227 -17.828 2.596 1 97.44 84 ALA A O 1
ATOM 646 N N . GLY A 1 85 ? 3.057 -18.141 4.656 1 98.12 85 GLY A N 1
ATOM 647 C CA . GLY A 1 85 ? 3.867 -19.266 4.223 1 98.12 85 GLY A CA 1
ATOM 648 C C . GLY A 1 85 ? 3.047 -20.406 3.66 1 98.12 85 GLY A C 1
ATOM 649 O O . GLY A 1 85 ? 3.402 -20.984 2.631 1 98.12 85 GLY A O 1
ATOM 650 N N . ALA A 1 86 ? 1.993 -20.781 4.352 1 98.25 86 ALA A N 1
ATOM 651 C CA . ALA A 1 86 ? 1.109 -21.844 3.879 1 98.25 86 ALA A CA 1
ATOM 652 C C . ALA A 1 86 ? 0.501 -21.484 2.525 1 98.25 86 ALA A C 1
ATOM 654 O O . ALA A 1 86 ? 0.381 -22.344 1.647 1 98.25 86 ALA A O 1
ATOM 655 N N . VAL A 1 87 ? 0.161 -20.234 2.307 1 98.5 87 VAL A N 1
ATOM 656 C CA . VAL A 1 87 ? -0.415 -19.781 1.045 1 98.5 87 VAL A CA 1
ATOM 657 C C . VAL A 1 87 ? 0.622 -19.891 -0.07 1 98.5 87 VAL A C 1
ATOM 659 O O . VAL A 1 87 ? 0.299 -20.312 -1.185 1 98.5 87 VAL A O 1
ATOM 662 N N . ALA A 1 88 ? 1.842 -19.531 0.246 1 98.56 88 ALA A N 1
ATOM 663 C CA . ALA A 1 88 ? 2.922 -19.656 -0.729 1 98.56 88 ALA A CA 1
ATOM 664 C C . ALA A 1 88 ? 3.115 -21.109 -1.146 1 98.56 88 ALA A C 1
ATOM 666 O O . ALA A 1 88 ? 3.33 -21.406 -2.326 1 98.56 88 ALA A O 1
ATOM 667 N N . GLU A 1 89 ? 3.035 -21.953 -0.18 1 98.31 89 GLU A N 1
ATOM 668 C CA . GLU A 1 89 ? 3.158 -23.375 -0.481 1 98.31 89 GLU A CA 1
ATOM 669 C C . GLU A 1 89 ? 2.027 -23.859 -1.388 1 98.31 89 GLU A C 1
ATOM 671 O O . GLU A 1 89 ? 2.256 -24.609 -2.332 1 98.31 89 GLU A O 1
ATOM 676 N N . GLU A 1 90 ? 0.855 -23.406 -1.072 1 98.5 90 GLU A N 1
ATOM 677 C CA . GLU A 1 90 ? -0.286 -23.719 -1.926 1 98.5 90 GLU A CA 1
ATOM 678 C C . GLU A 1 90 ? -0.077 -23.188 -3.344 1 98.5 90 GLU A C 1
ATOM 680 O O . GLU A 1 90 ? -0.466 -23.844 -4.316 1 98.5 90 GLU A O 1
ATOM 685 N N . ALA A 1 91 ? 0.475 -22.031 -3.488 1 98.62 91 ALA A N 1
ATOM 686 C 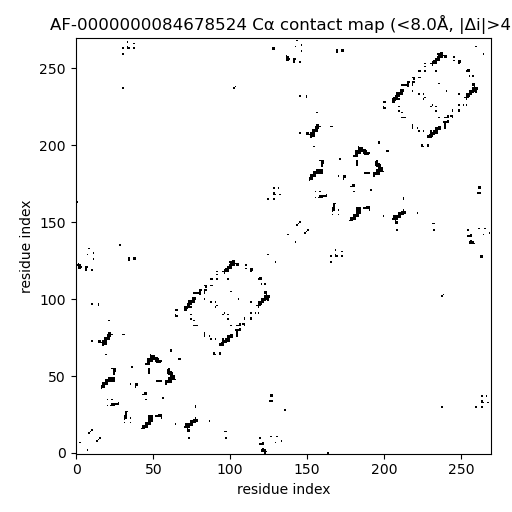CA . ALA A 1 91 ? 0.744 -21.438 -4.793 1 98.62 91 ALA A CA 1
ATOM 687 C C . ALA A 1 91 ? 1.689 -22.312 -5.609 1 98.62 91 ALA A C 1
ATOM 689 O O . ALA A 1 91 ? 1.475 -22.516 -6.805 1 98.62 91 ALA A O 1
ATOM 690 N N . VAL A 1 92 ? 2.721 -22.797 -4.934 1 98.25 92 VAL A N 1
ATOM 691 C CA . VAL A 1 92 ? 3.656 -23.703 -5.578 1 98.25 92 VAL A CA 1
ATOM 692 C C . VAL A 1 92 ? 2.914 -24.938 -6.078 1 98.25 92 VAL A C 1
ATOM 694 O O . VAL A 1 92 ? 3.068 -25.344 -7.234 1 98.25 92 VAL A O 1
ATOM 697 N N . GLY A 1 93 ? 2.115 -25.5 -5.18 1 97.5 93 GLY A N 1
ATOM 698 C CA . GLY A 1 93 ? 1.342 -26.672 -5.535 1 97.5 93 GLY A CA 1
ATOM 699 C C . GLY A 1 93 ? 0.373 -26.422 -6.676 1 97.5 93 GLY A C 1
ATOM 700 O O . GLY A 1 93 ? 0.101 -27.328 -7.473 1 97.5 93 GLY A O 1
ATOM 701 N N . LYS A 1 94 ? -0.166 -25.219 -6.789 1 97.94 94 LYS A N 1
ATOM 702 C CA . LYS A 1 94 ? -1.135 -24.828 -7.809 1 97.94 94 LYS A CA 1
ATOM 703 C C . LYS A 1 94 ? -0.461 -24.641 -9.164 1 97.94 94 LYS A C 1
ATOM 705 O O . LYS A 1 94 ? -1.135 -24.578 -10.195 1 97.94 94 LYS A O 1
ATOM 710 N N . GLY A 1 95 ? 0.875 -24.578 -9.109 1 97.5 95 GLY A N 1
ATOM 711 C CA . GLY A 1 95 ? 1.625 -24.375 -10.336 1 97.5 95 GLY A CA 1
ATOM 712 C C . GLY A 1 95 ? 1.718 -22.922 -10.75 1 97.5 95 GLY A C 1
ATOM 713 O O . GLY A 1 95 ? 1.893 -22.609 -11.93 1 97.5 95 GLY A O 1
ATOM 714 N N . ALA A 1 96 ? 1.57 -22.016 -9.844 1 98.31 96 ALA A N 1
ATOM 715 C CA . ALA A 1 96 ? 1.732 -20.594 -10.133 1 98.31 96 ALA A CA 1
ATOM 716 C C . ALA A 1 96 ? 3.154 -20.297 -10.594 1 98.31 96 ALA A C 1
ATOM 718 O O . ALA A 1 96 ? 4.082 -21.062 -10.32 1 98.31 96 ALA A O 1
ATOM 719 N N . LYS A 1 97 ? 3.305 -19.188 -11.273 1 98 97 LYS A N 1
ATOM 720 C CA . LYS A 1 97 ? 4.613 -18.734 -11.75 1 98 97 LYS A CA 1
ATOM 721 C C . LYS A 1 97 ? 5.219 -17.703 -10.797 1 98 97 LYS A C 1
ATOM 723 O O . LYS A 1 97 ? 6.441 -17.531 -10.766 1 98 97 LYS A O 1
ATOM 728 N N . GLY A 1 98 ? 4.387 -17.047 -10.078 1 97.94 98 GLY A N 1
ATOM 729 C CA . GLY A 1 98 ? 4.852 -16.016 -9.164 1 97.94 98 GLY A CA 1
ATOM 730 C C . GLY A 1 98 ? 4.02 -15.906 -7.902 1 97.94 98 GLY A C 1
ATOM 731 O O . GLY A 1 98 ? 2.846 -16.281 -7.895 1 97.94 98 GLY A O 1
ATOM 732 N N . VAL A 1 99 ? 4.625 -15.453 -6.84 1 98.44 99 VAL A N 1
ATOM 733 C CA . VAL A 1 99 ? 3.988 -15.148 -5.562 1 98.44 99 VAL A CA 1
ATOM 734 C C . VAL A 1 99 ? 4.34 -13.719 -5.145 1 98.44 99 VAL A C 1
ATOM 736 O O . VAL A 1 99 ? 5.48 -13.281 -5.309 1 98.44 99 VAL A O 1
ATOM 739 N N . TRP A 1 100 ? 3.387 -13.023 -4.668 1 98.38 100 TRP A N 1
ATOM 740 C CA . TRP A 1 100 ? 3.535 -11.625 -4.266 1 98.38 100 TRP A CA 1
ATOM 741 C C . TRP A 1 100 ? 3.002 -11.414 -2.852 1 98.38 100 TRP A C 1
ATOM 743 O O . TRP A 1 100 ? 1.793 -11.469 -2.621 1 98.38 100 TRP A O 1
ATOM 753 N N . PHE A 1 101 ? 3.881 -11.156 -1.854 1 98.38 101 PHE A N 1
ATOM 754 C CA . PHE A 1 101 ? 3.477 -10.781 -0.504 1 98.38 101 PHE A CA 1
ATOM 755 C C . PHE A 1 101 ? 3.316 -9.273 -0.386 1 98.38 101 PHE A C 1
ATOM 757 O O . PHE A 1 101 ? 4.227 -8.516 -0.729 1 98.38 101 PHE A O 1
ATOM 764 N N . GLN A 1 102 ? 2.172 -8.891 0.06 1 97.5 102 GLN A N 1
ATOM 765 C CA . GLN A 1 102 ? 1.828 -7.477 0.141 1 97.5 102 GLN A CA 1
ATOM 766 C C . GLN A 1 102 ? 2.627 -6.777 1.237 1 97.5 102 GLN A C 1
ATOM 768 O O . GLN A 1 102 ? 3.342 -7.43 2.002 1 97.5 102 GLN A O 1
ATOM 773 N N . LEU A 1 103 ? 2.586 -5.441 1.261 1 95.69 103 LEU A N 1
ATOM 774 C CA . LEU A 1 103 ? 3.256 -4.629 2.268 1 95.69 103 LEU A CA 1
ATOM 775 C C . LEU A 1 103 ? 2.982 -5.16 3.67 1 95.69 103 LEU A C 1
ATOM 777 O O . LEU A 1 103 ? 1.836 -5.453 4.016 1 95.69 103 LEU A O 1
ATOM 781 N N . GLY A 1 104 ? 4.102 -5.387 4.418 1 93.38 104 GLY A N 1
ATOM 782 C CA . GLY A 1 104 ? 3.988 -5.805 5.809 1 93.38 104 GLY A CA 1
ATOM 783 C C . GLY A 1 104 ? 3.893 -7.309 5.969 1 93.38 104 GLY A C 1
ATOM 784 O O . GLY A 1 104 ? 3.951 -7.824 7.09 1 93.38 104 GLY A O 1
ATOM 785 N N . VAL A 1 105 ? 3.674 -8.039 4.875 1 95.81 105 VAL A N 1
ATOM 786 C CA . VAL A 1 105 ? 3.648 -9.5 4.914 1 95.81 105 VAL A CA 1
ATOM 787 C C . VAL A 1 105 ? 5.051 -10.047 4.668 1 95.81 105 VAL A C 1
ATOM 789 O O . VAL A 1 105 ? 5.535 -10.039 3.533 1 95.81 105 VAL A O 1
ATOM 792 N N . VAL A 1 106 ? 5.648 -10.555 5.715 1 96.38 106 VAL A N 1
ATOM 793 C CA . VAL A 1 106 ? 7.047 -10.969 5.641 1 96.38 106 VAL A CA 1
ATOM 794 C C . VAL A 1 106 ? 7.207 -12.367 6.219 1 96.38 106 VAL A C 1
ATOM 796 O O . VAL A 1 106 ? 6.746 -12.648 7.328 1 96.38 106 VAL A O 1
ATOM 799 N N . ASP A 1 107 ? 7.734 -13.242 5.465 1 97.75 107 ASP A N 1
ATOM 800 C CA . ASP A 1 107 ? 8.086 -14.609 5.848 1 97.75 107 ASP A CA 1
ATOM 801 C C . ASP A 1 107 ? 9.32 -15.094 5.078 1 97.75 107 ASP A C 1
ATOM 803 O O . ASP A 1 107 ? 9.195 -15.633 3.98 1 97.75 107 ASP A O 1
ATOM 807 N N . GLU A 1 108 ? 10.445 -14.945 5.715 1 97.12 108 GLU A N 1
ATOM 808 C CA . GLU A 1 108 ? 11.711 -15.227 5.039 1 97.12 108 GLU A CA 1
ATOM 809 C C . GLU A 1 108 ? 11.82 -16.703 4.664 1 97.12 108 GLU A C 1
ATOM 811 O O . GLU A 1 108 ? 12.352 -17.047 3.605 1 97.12 108 GLU A O 1
ATOM 816 N N . ALA A 1 109 ? 11.359 -17.562 5.539 1 97.81 109 ALA A N 1
ATOM 817 C CA . ALA A 1 109 ? 11.383 -18.984 5.23 1 97.81 109 ALA A CA 1
ATOM 818 C C . ALA A 1 109 ? 10.531 -19.297 4 1 97.81 109 ALA A C 1
ATOM 820 O O . ALA A 1 109 ? 10.945 -20.062 3.129 1 97.81 109 ALA A O 1
ATOM 821 N N . ALA A 1 110 ? 9.336 -18.719 3.898 1 97.81 110 ALA A N 1
ATOM 822 C CA . ALA A 1 110 ? 8.469 -18.891 2.734 1 97.81 110 ALA A CA 1
ATOM 823 C C . ALA A 1 110 ? 9.133 -18.344 1.472 1 97.81 110 ALA A C 1
ATOM 825 O O . ALA A 1 110 ? 9.016 -18.953 0.399 1 97.81 110 ALA A O 1
ATOM 826 N N . TRP A 1 111 ? 9.797 -17.281 1.612 1 97.62 111 TRP A N 1
ATOM 827 C CA . TRP A 1 111 ? 10.531 -16.672 0.51 1 97.62 111 TRP A CA 1
ATOM 828 C C . TRP A 1 111 ? 11.531 -17.656 -0.087 1 97.62 111 TRP A C 1
ATOM 830 O O . TRP A 1 111 ? 11.531 -17.891 -1.297 1 97.62 111 TRP A O 1
ATOM 840 N N . GLU A 1 112 ? 12.312 -18.203 0.771 1 97.81 112 GLU A N 1
ATOM 841 C CA . GLU A 1 112 ? 13.352 -19.141 0.333 1 97.81 112 GLU A CA 1
ATOM 842 C C . GLU A 1 112 ? 12.742 -20.375 -0.305 1 97.81 112 GLU A C 1
ATOM 844 O O . GLU A 1 112 ? 13.188 -20.812 -1.369 1 97.81 112 GLU A O 1
ATOM 849 N N . ARG A 1 113 ? 11.75 -20.969 0.276 1 98.06 113 ARG A N 1
ATOM 850 C CA . ARG A 1 113 ? 11.117 -22.188 -0.231 1 98.06 113 ARG A CA 1
ATOM 851 C C . ARG A 1 113 ? 10.461 -21.938 -1.586 1 98.06 113 ARG A C 1
ATOM 853 O O . ARG A 1 113 ? 10.555 -22.766 -2.488 1 98.06 113 ARG A O 1
ATOM 860 N N . THR A 1 114 ? 9.805 -20.781 -1.736 1 98.12 114 THR A N 1
ATOM 861 C CA . THR A 1 114 ? 9.102 -20.438 -2.965 1 98.12 114 THR A CA 1
ATOM 862 C C . THR A 1 114 ? 10.078 -20.266 -4.121 1 98.12 114 THR A C 1
ATOM 864 O O . THR A 1 114 ? 9.867 -20.797 -5.207 1 98.12 114 THR A O 1
ATOM 867 N N . ARG A 1 115 ? 11.141 -19.609 -3.838 1 97.5 115 ARG A N 1
ATOM 868 C CA . ARG A 1 115 ? 12.164 -19.406 -4.859 1 97.5 115 ARG A CA 1
ATOM 869 C C . ARG A 1 115 ? 12.859 -20.719 -5.203 1 97.5 115 ARG A C 1
ATOM 871 O O . ARG A 1 115 ? 13.148 -20.984 -6.371 1 97.5 115 ARG A O 1
ATOM 878 N N . ALA A 1 116 ? 13.109 -21.469 -4.223 1 98.06 116 ALA A N 1
ATOM 879 C CA . ALA A 1 116 ? 13.734 -22.766 -4.453 1 98.06 116 ALA A CA 1
ATOM 880 C C . ALA A 1 116 ? 12.852 -23.656 -5.32 1 98.06 116 ALA A C 1
ATOM 882 O O . ALA A 1 116 ? 13.352 -24.5 -6.074 1 98.06 116 ALA A O 1
ATOM 883 N N . ALA A 1 117 ? 11.547 -23.5 -5.215 1 98.38 117 ALA A N 1
ATOM 884 C CA . ALA A 1 117 ? 10.586 -24.266 -6 1 98.38 117 ALA A CA 1
ATOM 885 C C . ALA A 1 117 ? 10.5 -23.734 -7.43 1 98.38 117 ALA A C 1
ATOM 887 O O . ALA A 1 117 ? 9.789 -24.297 -8.266 1 98.38 117 ALA A O 1
ATOM 888 N N . GLY A 1 118 ? 11.172 -22.547 -7.746 1 97.56 118 GLY A N 1
ATOM 889 C CA . GLY A 1 118 ? 11.281 -22.062 -9.109 1 97.56 118 GLY A CA 1
ATOM 890 C C . GLY A 1 118 ? 10.336 -20.922 -9.414 1 97.56 118 GLY A C 1
ATOM 891 O O . GLY A 1 118 ? 10.258 -20.453 -10.555 1 97.56 118 GLY A O 1
ATOM 892 N N . LEU A 1 119 ? 9.578 -20.422 -8.445 1 97.56 119 LEU A N 1
ATOM 893 C CA . LEU A 1 119 ? 8.664 -19.297 -8.672 1 97.56 119 LEU A CA 1
ATOM 894 C C . LEU A 1 119 ? 9.391 -17.969 -8.477 1 97.56 119 LEU A C 1
ATOM 896 O O . LEU A 1 119 ? 10.289 -17.859 -7.648 1 97.56 119 LEU A O 1
ATOM 900 N N . ASP A 1 120 ? 8.984 -16.969 -9.289 1 97.44 120 ASP A N 1
ATOM 901 C CA . ASP A 1 120 ? 9.344 -15.602 -8.953 1 97.44 120 ASP A CA 1
ATOM 902 C C . ASP A 1 120 ? 8.594 -15.125 -7.707 1 97.44 120 ASP A C 1
ATOM 904 O O . ASP A 1 120 ? 7.414 -15.43 -7.535 1 97.44 120 ASP A O 1
ATOM 908 N N . MET A 1 121 ? 9.305 -14.398 -6.855 1 97.5 121 MET A N 1
ATOM 909 C CA . MET A 1 121 ? 8.641 -13.945 -5.637 1 97.5 121 MET A CA 1
ATOM 910 C C . MET A 1 121 ? 9 -12.5 -5.316 1 97.5 121 MET A C 1
ATOM 912 O O . MET A 1 121 ? 10.156 -12.094 -5.473 1 97.5 121 MET A O 1
ATOM 916 N N . VAL A 1 122 ? 8.031 -11.758 -4.969 1 97.44 122 VAL A N 1
ATOM 917 C CA . VAL A 1 122 ? 8.148 -10.406 -4.418 1 97.44 122 VAL A CA 1
ATOM 918 C C . VAL A 1 122 ? 7.562 -10.375 -3.01 1 97.44 122 VAL A C 1
ATOM 920 O O . VAL A 1 122 ? 6.547 -11.016 -2.738 1 97.44 122 VAL A O 1
ATOM 923 N N . MET A 1 123 ? 8.211 -9.68 -2.109 1 97.69 123 MET A N 1
ATOM 924 C CA . MET A 1 123 ? 7.75 -9.609 -0.725 1 97.69 123 MET A CA 1
ATOM 925 C C . MET A 1 123 ? 7.801 -8.172 -0.208 1 97.69 123 MET A C 1
ATOM 927 O O . MET A 1 123 ? 8.75 -7.438 -0.492 1 97.69 123 MET A O 1
ATOM 931 N N . ASP A 1 124 ? 6.746 -7.809 0.482 1 96.19 124 ASP A N 1
ATOM 932 C CA . ASP A 1 124 ? 6.68 -6.512 1.147 1 96.19 124 ASP A CA 1
ATOM 933 C C . ASP A 1 124 ? 6.641 -5.375 0.13 1 96.19 124 ASP A C 1
ATOM 935 O O . ASP A 1 124 ? 7.348 -4.375 0.28 1 96.19 124 ASP A O 1
ATOM 939 N N . ARG A 1 125 ? 5.809 -5.617 -0.931 1 96.62 125 ARG A N 1
ATOM 940 C CA . ARG A 1 125 ? 5.57 -4.629 -1.977 1 96.62 125 ARG A CA 1
ATOM 941 C C . ARG A 1 125 ? 4.09 -4.555 -2.334 1 96.62 125 ARG A C 1
ATOM 943 O O . ARG A 1 125 ? 3.336 -5.492 -2.072 1 96.62 125 ARG A O 1
ATOM 950 N N . CYS A 1 126 ? 3.707 -3.473 -2.885 1 97.25 126 CYS A N 1
ATOM 951 C CA . CYS A 1 126 ? 2.324 -3.301 -3.316 1 97.25 126 CYS A CA 1
ATOM 952 C C . CYS A 1 126 ? 2.252 -2.984 -4.805 1 97.25 126 CYS A C 1
ATOM 954 O O . CYS A 1 126 ? 2.85 -2.012 -5.27 1 97.25 126 CYS A O 1
ATOM 956 N N . PRO A 1 127 ? 1.44 -3.717 -5.566 1 97.19 127 PRO A N 1
ATOM 957 C CA . PRO A 1 127 ? 1.319 -3.441 -7 1 97.19 127 PRO A CA 1
ATOM 958 C C . PRO A 1 127 ? 0.877 -2.01 -7.293 1 97.19 127 PRO A C 1
ATOM 960 O O . PRO A 1 127 ? 1.304 -1.419 -8.289 1 97.19 127 PRO A O 1
ATOM 963 N N . ALA A 1 128 ? 0.012 -1.436 -6.461 1 97 128 ALA A N 1
ATOM 964 C CA . ALA A 1 128 ? -0.501 -0.086 -6.684 1 97 128 ALA A CA 1
ATOM 965 C C . ALA A 1 128 ? 0.621 0.946 -6.609 1 97 128 ALA A C 1
ATOM 967 O O . ALA A 1 128 ? 0.483 2.061 -7.121 1 97 128 ALA A O 1
ATOM 968 N N . ILE A 1 129 ? 1.667 0.641 -5.922 1 97 129 ILE A N 1
ATOM 969 C CA . ILE A 1 129 ? 2.838 1.503 -5.801 1 97 129 ILE A CA 1
ATOM 970 C C . ILE A 1 129 ? 3.809 1.219 -6.945 1 97 129 ILE A C 1
ATOM 972 O O . ILE A 1 129 ? 4.406 2.141 -7.504 1 97 129 ILE A O 1
ATOM 976 N N . GLU A 1 130 ? 3.934 -0.108 -7.297 1 96.44 130 GLU A N 1
ATOM 977 C CA . GLU A 1 130 ? 4.98 -0.543 -8.219 1 96.44 130 GLU A CA 1
ATOM 978 C C . GLU A 1 130 ? 4.574 -0.293 -9.672 1 96.44 130 GLU A C 1
ATOM 980 O O . GLU A 1 130 ? 5.422 0.011 -10.516 1 96.44 130 GLU A O 1
ATOM 985 N N . ILE A 1 131 ? 3.254 -0.401 -9.977 1 96.12 131 ILE A N 1
ATOM 986 C CA . ILE A 1 131 ? 2.785 -0.297 -11.352 1 96.12 131 ILE A CA 1
ATOM 987 C C . ILE A 1 131 ? 3.082 1.099 -11.898 1 96.12 131 ILE A C 1
ATOM 989 O O . ILE A 1 131 ? 3.639 1.24 -12.992 1 96.12 131 ILE A O 1
ATOM 993 N N . PRO A 1 132 ? 2.826 2.178 -11.109 1 92.88 132 PRO A N 1
ATOM 994 C CA . PRO A 1 132 ? 3.145 3.518 -11.609 1 92.88 132 PRO A CA 1
ATOM 995 C C . PRO A 1 132 ? 4.637 3.715 -11.859 1 92.88 132 PRO A C 1
ATOM 997 O O . PRO A 1 132 ? 5.031 4.625 -12.602 1 92.88 132 PRO A O 1
ATOM 1000 N N . ARG A 1 133 ? 5.492 2.906 -11.281 1 91.38 133 ARG A N 1
ATOM 1001 C CA . ARG A 1 133 ? 6.938 3.047 -11.406 1 91.38 133 ARG A CA 1
ATOM 1002 C C . ARG A 1 133 ? 7.441 2.393 -12.695 1 91.38 133 ARG A C 1
ATOM 1004 O O . ARG A 1 133 ? 8.586 2.596 -13.086 1 91.38 133 ARG A O 1
ATOM 1011 N N . LEU A 1 134 ? 6.617 1.531 -13.281 1 89.94 134 LEU A N 1
ATOM 1012 C CA . LEU A 1 134 ? 7.004 0.844 -14.508 1 89.94 134 LEU A CA 1
ATOM 1013 C C . LEU A 1 134 ? 7.141 1.831 -15.664 1 89.94 134 LEU A C 1
ATOM 1015 O O . LEU A 1 134 ? 7.863 1.567 -16.625 1 89.94 134 LEU A O 1
ATOM 1019 N N . GLY A 1 135 ? 6.82 3.195 -15.625 1 74 135 GLY A N 1
ATOM 1020 C CA . GLY A 1 135 ? 6.855 4.156 -16.719 1 74 135 GLY A CA 1
ATOM 1021 C C . GLY A 1 135 ? 5.645 4.078 -17.625 1 74 135 GLY A C 1
ATOM 1022 O O . GLY A 1 135 ? 4.938 3.068 -17.625 1 74 135 GLY A O 1
ATOM 1023 N N . MET B 1 1 ? -12.93 1.203 11.062 1 51.97 1 MET B N 1
ATOM 1024 C CA . MET B 1 1 ? -12.148 1.52 9.875 1 51.97 1 MET B CA 1
ATOM 1025 C C . MET B 1 1 ? -11.625 2.951 9.93 1 51.97 1 MET B C 1
ATOM 1027 O O . MET B 1 1 ? -12.375 3.877 10.25 1 51.97 1 MET B O 1
ATOM 1031 N N . TYR B 1 2 ? -10.266 3.07 10.203 1 68.19 2 TYR B N 1
ATOM 1032 C CA . TYR B 1 2 ? -9.703 4.352 10.617 1 68.19 2 TYR B CA 1
ATOM 1033 C C . TYR B 1 2 ? -9.602 5.309 9.438 1 68.19 2 TYR B C 1
ATOM 1035 O O . TYR B 1 2 ? -8.703 5.191 8.609 1 68.19 2 TYR B O 1
ATOM 1043 N N . GLY B 1 3 ? -10.641 6.152 9.195 1 67.62 3 GLY B N 1
ATOM 1044 C CA . GLY B 1 3 ? -10.836 7.16 8.164 1 67.62 3 GLY B CA 1
ATOM 1045 C C . GLY B 1 3 ? -11.898 6.777 7.152 1 67.62 3 GLY B C 1
ATOM 1046 O O . GLY B 1 3 ? -11.688 5.887 6.328 1 67.62 3 GLY B O 1
ATOM 1047 N N . ASP B 1 4 ? -13.008 7.395 7.273 1 87.06 4 ASP B N 1
ATOM 1048 C CA . ASP B 1 4 ? -14.102 7.102 6.359 1 87.06 4 ASP B CA 1
ATOM 1049 C C . ASP B 1 4 ? -13.844 7.695 4.977 1 87.06 4 ASP B C 1
ATOM 1051 O O . ASP B 1 4 ? -12.922 8.5 4.805 1 87.06 4 ASP B O 1
ATOM 1055 N N . GLU B 1 5 ? -14.562 7.16 4.035 1 90.81 5 GLU B N 1
ATOM 1056 C CA . GLU B 1 5 ? -14.367 7.512 2.631 1 90.81 5 GLU B CA 1
ATOM 1057 C C . GLU B 1 5 ? -14.422 9.023 2.43 1 90.81 5 GLU B C 1
ATOM 1059 O O . GLU B 1 5 ? -13.672 9.57 1.62 1 90.81 5 GLU B O 1
ATOM 1064 N N . ALA B 1 6 ? -15.312 9.734 3.162 1 93.62 6 ALA B N 1
ATOM 1065 C CA . ALA B 1 6 ? -15.438 11.188 3.041 1 93.62 6 ALA B CA 1
ATOM 1066 C C . ALA B 1 6 ? -14.164 11.891 3.508 1 93.62 6 ALA B C 1
ATOM 1068 O O . ALA B 1 6 ? -13.703 12.836 2.875 1 93.62 6 ALA B O 1
ATOM 1069 N N . THR B 1 7 ? -13.594 11.438 4.598 1 95.38 7 THR B N 1
ATOM 1070 C CA . THR B 1 7 ? -12.359 12.008 5.125 1 95.38 7 THR B CA 1
ATOM 1071 C C . THR B 1 7 ? -11.203 11.766 4.164 1 95.38 7 THR B C 1
ATOM 1073 O O . THR B 1 7 ? -10.406 12.672 3.902 1 95.38 7 THR B O 1
ATOM 1076 N N . ILE B 1 8 ? -11.07 10.57 3.682 1 96.25 8 ILE B N 1
ATOM 1077 C CA . ILE B 1 8 ? -10.039 10.227 2.713 1 96.25 8 ILE B CA 1
ATOM 1078 C C . ILE B 1 8 ? -10.133 11.156 1.504 1 96.25 8 ILE B C 1
ATOM 1080 O O . ILE B 1 8 ? -9.133 11.75 1.088 1 96.25 8 ILE B O 1
ATOM 1084 N N . ARG B 1 9 ? -11.352 11.289 0.971 1 95 9 ARG B N 1
ATOM 1085 C CA . ARG B 1 9 ? -11.562 12.164 -0.176 1 95 9 ARG B CA 1
ATOM 1086 C C . ARG B 1 9 ? -11.188 13.602 0.155 1 95 9 ARG B C 1
ATOM 1088 O O . ARG B 1 9 ? -10.516 14.273 -0.635 1 95 9 ARG B O 1
ATOM 1095 N N . ARG B 1 10 ? -11.586 14.055 1.262 1 95.94 10 ARG B N 1
ATOM 1096 C CA . ARG B 1 10 ? -11.32 15.43 1.679 1 95.94 10 ARG B CA 1
ATOM 1097 C C . ARG B 1 10 ? -9.828 15.695 1.786 1 95.94 10 ARG B C 1
ATOM 1099 O O . ARG B 1 10 ? -9.328 16.688 1.256 1 95.94 10 ARG B O 1
ATOM 1106 N N . ILE B 1 11 ? -9.109 14.789 2.398 1 96.94 11 ILE B N 1
ATOM 1107 C CA . ILE B 1 11 ? -7.668 14.977 2.574 1 96.94 11 ILE B CA 1
ATOM 1108 C C . ILE B 1 11 ? -6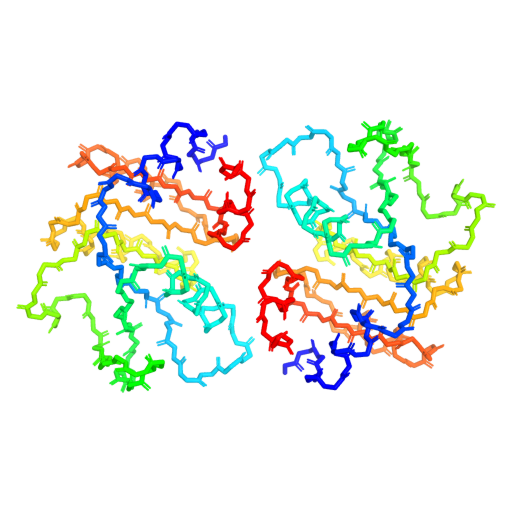.977 14.969 1.213 1 96.94 11 ILE B C 1
ATOM 1110 O O . ILE B 1 11 ? -6.094 15.789 0.952 1 96.94 11 ILE B O 1
ATOM 1114 N N . LEU B 1 12 ? -7.355 14.102 0.361 1 97.06 12 LEU B N 1
ATOM 1115 C CA . LEU B 1 12 ? -6.676 13.922 -0.917 1 97.06 12 LEU B CA 1
ATOM 1116 C C . LEU B 1 12 ? -7.027 15.047 -1.885 1 97.06 12 LEU B C 1
ATOM 1118 O O . LEU B 1 12 ? -6.211 15.43 -2.727 1 97.06 12 LEU B O 1
ATOM 1122 N N . THR B 1 13 ? -8.219 15.688 -1.707 1 95.81 13 THR B N 1
ATOM 1123 C CA . THR B 1 13 ? -8.656 16.562 -2.791 1 95.81 13 THR B CA 1
ATOM 1124 C C . THR B 1 13 ? -8.859 17.984 -2.291 1 95.81 13 THR B C 1
ATOM 1126 O O . THR B 1 13 ? -8.867 18.938 -3.084 1 95.81 13 THR B O 1
ATOM 1129 N N . GLU B 1 14 ? -8.961 18.156 -0.936 1 93 14 GLU B N 1
ATOM 1130 C CA . GLU B 1 14 ? -9.367 19.484 -0.457 1 93 14 GLU B CA 1
ATOM 1131 C C . GLU B 1 14 ? -8.344 20.062 0.514 1 93 14 GLU B C 1
ATOM 1133 O O . GLU B 1 14 ? -8.133 21.266 0.557 1 93 14 GLU B O 1
ATOM 1138 N N . LEU B 1 15 ? -7.738 19.391 1.38 1 85.31 15 LEU B N 1
ATOM 1139 C CA . LEU B 1 15 ? -6.992 19.859 2.543 1 85.31 15 LEU B CA 1
ATOM 1140 C C . LEU B 1 15 ? -5.645 20.438 2.125 1 85.31 15 LEU B C 1
ATOM 1142 O O . LEU B 1 15 ? -5.027 21.188 2.879 1 85.31 15 LEU B O 1
ATOM 1146 N N . GLY B 1 16 ? -5.254 20.156 0.887 1 81 16 GLY B N 1
ATOM 1147 C CA . GLY B 1 16 ? -4.094 20.969 0.542 1 81 16 GLY B CA 1
ATOM 1148 C C . GLY B 1 16 ? -3.098 20.234 -0.339 1 81 16 GLY B C 1
ATOM 1149 O O . GLY B 1 16 ? -3.125 19 -0.426 1 81 16 GLY B O 1
ATOM 1150 N N . ASP B 1 17 ? -2.107 21.062 -0.665 1 93.19 17 ASP B N 1
ATOM 1151 C CA . ASP B 1 17 ? -1.232 20.641 -1.75 1 93.19 17 ASP B CA 1
ATOM 1152 C C . ASP B 1 17 ? 0.145 20.234 -1.222 1 93.19 17 ASP B C 1
ATOM 1154 O O . ASP B 1 17 ? 0.898 19.547 -1.901 1 93.19 17 ASP B O 1
ATOM 1158 N N . THR B 1 18 ? 0.467 20.609 0.061 1 98.31 18 THR B N 1
ATOM 1159 C CA . THR B 1 18 ? 1.803 20.328 0.577 1 98.31 18 THR B CA 1
ATOM 1160 C C . THR B 1 18 ? 1.771 19.172 1.572 1 98.31 18 THR B C 1
ATOM 1162 O O . THR B 1 18 ? 1.168 19.281 2.643 1 98.31 18 THR B O 1
ATOM 1165 N N . TRP B 1 19 ? 2.449 18.109 1.254 1 98.81 19 TRP B N 1
ATOM 1166 C CA . TRP B 1 19 ? 2.502 16.891 2.061 1 98.81 19 TRP B CA 1
ATOM 1167 C C . TRP B 1 19 ? 3.908 16.672 2.605 1 98.81 19 TRP B C 1
ATOM 1169 O O . TRP B 1 19 ? 4.863 16.531 1.837 1 98.81 19 TRP B O 1
ATOM 1179 N N . ALA B 1 20 ? 4.062 16.688 3.891 1 98.88 20 ALA B N 1
ATOM 1180 C CA . ALA B 1 20 ? 5.285 16.172 4.492 1 98.88 20 ALA B CA 1
ATOM 1181 C C . ALA B 1 20 ? 5.215 14.656 4.648 1 98.88 20 ALA B C 1
ATOM 1183 O O . ALA B 1 20 ? 4.289 14.133 5.273 1 98.88 20 ALA B O 1
ATOM 1184 N N . VAL B 1 21 ? 6.109 13.977 4.074 1 98.88 21 VAL B N 1
ATOM 1185 C CA . VAL B 1 21 ? 6.148 12.523 4.156 1 98.88 21 VAL B CA 1
ATOM 1186 C C . VAL B 1 21 ? 7.266 12.086 5.105 1 98.88 21 VAL B C 1
ATOM 1188 O O . VAL B 1 21 ? 8.445 12.148 4.758 1 98.88 21 VAL B O 1
ATOM 1191 N N . VAL B 1 22 ? 6.883 11.617 6.266 1 98.81 22 VAL B N 1
ATOM 1192 C CA . VAL B 1 22 ? 7.812 11.219 7.32 1 98.81 22 VAL B CA 1
ATOM 1193 C C . VAL B 1 22 ? 8.234 9.773 7.113 1 98.81 22 VAL B C 1
ATOM 1195 O O . VAL B 1 22 ? 7.395 8.867 7.09 1 98.81 22 VAL B O 1
ATOM 1198 N N . GLY B 1 23 ? 9.492 9.562 7.016 1 98.19 23 GLY B N 1
ATOM 1199 C CA . GLY B 1 23 ? 10.039 8.25 6.699 1 98.19 23 GLY B CA 1
ATOM 1200 C C . GLY B 1 23 ? 10.492 8.125 5.258 1 98.19 23 GLY B C 1
ATOM 1201 O O . GLY B 1 23 ? 10.852 7.035 4.805 1 98.19 23 GLY B O 1
ATOM 1202 N N . LEU B 1 24 ? 10.523 9.211 4.562 1 98.5 24 LEU B N 1
ATOM 1203 C CA . LEU B 1 24 ? 10.906 9.211 3.154 1 98.5 24 LEU B CA 1
ATOM 1204 C C . LEU B 1 24 ? 12.391 9.508 2.994 1 98.5 24 LEU B C 1
ATOM 1206 O O . LEU B 1 24 ? 12.867 10.57 3.391 1 98.5 24 LEU B O 1
ATOM 1210 N N . SER B 1 25 ? 13.047 8.555 2.486 1 98.06 25 SER B N 1
ATOM 1211 C CA . SER B 1 25 ? 14.453 8.672 2.109 1 98.06 25 SER B CA 1
ATOM 1212 C C . SER B 1 25 ? 14.664 8.297 0.645 1 98.06 25 SER B C 1
ATOM 1214 O O . SER B 1 25 ? 13.695 8.07 -0.088 1 98.06 25 SER B O 1
ATOM 1216 N N . SER B 1 26 ? 15.922 8.289 0.227 1 97.12 26 SER B N 1
ATOM 1217 C CA . SER B 1 26 ? 16.234 7.941 -1.156 1 97.12 26 SER B CA 1
ATOM 1218 C C . SER B 1 26 ? 16.219 6.43 -1.365 1 97.12 26 SER B C 1
ATOM 1220 O O . SER B 1 26 ? 16.562 5.945 -2.449 1 97.12 26 SER B O 1
ATOM 1222 N N . ASN B 1 27 ? 15.883 5.703 -0.277 1 95.94 27 ASN B N 1
ATOM 1223 C CA . ASN B 1 27 ? 15.781 4.254 -0.399 1 95.94 27 ASN B CA 1
ATOM 1224 C C . ASN B 1 27 ? 14.578 3.848 -1.253 1 95.94 27 ASN B C 1
ATOM 1226 O O . ASN B 1 27 ? 13.445 3.836 -0.773 1 95.94 27 ASN B O 1
ATOM 1230 N N . ARG B 1 28 ? 14.82 3.412 -2.439 1 93.44 28 ARG B N 1
ATOM 1231 C CA . ARG B 1 28 ? 13.781 3.129 -3.426 1 93.44 28 ARG B CA 1
ATOM 1232 C C . ARG B 1 28 ? 13 1.87 -3.057 1 93.44 28 ARG B C 1
ATOM 1234 O O . ARG B 1 28 ? 11.945 1.599 -3.629 1 93.44 28 ARG B O 1
ATOM 1241 N N . ASN B 1 29 ? 13.539 1.11 -2.09 1 91.88 29 ASN B N 1
ATOM 1242 C CA . ASN B 1 29 ? 12.898 -0.148 -1.716 1 91.88 29 ASN B CA 1
ATOM 1243 C C . ASN B 1 29 ? 11.812 0.065 -0.67 1 91.88 29 ASN B C 1
ATOM 1245 O O . ASN B 1 29 ? 11.047 -0.854 -0.368 1 91.88 29 ASN B O 1
ATOM 1249 N N . ARG B 1 30 ? 11.727 1.233 -0.137 1 94 30 ARG B N 1
ATOM 1250 C CA . ARG B 1 30 ? 10.703 1.532 0.858 1 94 30 ARG B CA 1
ATOM 1251 C C . ARG B 1 30 ? 9.438 2.072 0.198 1 94 30 ARG B C 1
ATOM 1253 O O . ARG B 1 30 ? 9.508 2.818 -0.781 1 94 30 ARG B O 1
ATOM 1260 N N . ALA B 1 31 ? 8.297 1.735 0.755 1 95.88 31 ALA B N 1
ATOM 1261 C CA . ALA B 1 31 ? 6.996 2.15 0.224 1 95.88 31 ALA B CA 1
ATOM 1262 C C . ALA B 1 31 ? 6.898 3.672 0.147 1 95.88 31 ALA B C 1
ATOM 1264 O O . ALA B 1 31 ? 6.27 4.211 -0.766 1 95.88 31 ALA B O 1
ATOM 1265 N N . ALA B 1 32 ? 7.555 4.371 1.113 1 97.75 32 ALA B N 1
ATOM 1266 C CA . ALA B 1 32 ? 7.492 5.832 1.176 1 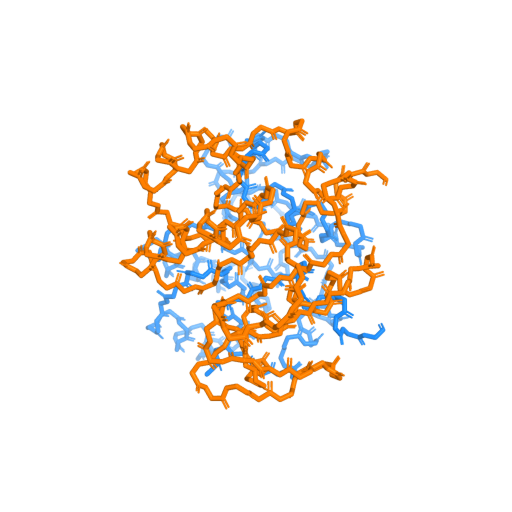97.75 32 ALA B CA 1
ATOM 1267 C C . ALA B 1 32 ? 7.945 6.453 -0.142 1 97.75 32 ALA B C 1
ATOM 1269 O O . ALA B 1 32 ? 7.34 7.418 -0.619 1 97.75 32 ALA B O 1
ATOM 1270 N N . TYR B 1 33 ? 8.984 5.84 -0.728 1 97.75 33 TYR B N 1
ATOM 1271 C CA . TYR B 1 33 ? 9.555 6.383 -1.953 1 97.75 33 TYR B CA 1
ATOM 1272 C C . TYR B 1 33 ? 8.539 6.367 -3.086 1 97.75 33 TYR B C 1
ATOM 1274 O O . TYR B 1 33 ? 8.336 7.383 -3.76 1 97.75 33 TYR B O 1
ATOM 1282 N N . GLY B 1 34 ? 7.863 5.242 -3.271 1 97.25 34 GLY B N 1
ATOM 1283 C CA . GLY B 1 34 ? 6.891 5.105 -4.344 1 97.25 34 GLY B CA 1
ATOM 1284 C C . GLY B 1 34 ? 5.609 5.879 -4.086 1 97.25 34 GLY B C 1
ATOM 1285 O O . GLY B 1 34 ? 5.051 6.484 -5.004 1 97.25 34 GLY B O 1
ATOM 1286 N N . VAL B 1 35 ? 5.129 5.867 -2.855 1 98.31 35 VAL B N 1
ATOM 1287 C CA . VAL B 1 35 ? 3.908 6.586 -2.504 1 98.31 35 VAL B CA 1
ATOM 1288 C C . VAL B 1 35 ? 4.117 8.086 -2.703 1 98.31 35 VAL B C 1
ATOM 1290 O O . VAL B 1 35 ? 3.23 8.781 -3.209 1 98.31 35 VAL B O 1
ATOM 1293 N N . ALA B 1 36 ? 5.32 8.586 -2.303 1 98.44 36 ALA B N 1
ATOM 1294 C CA . ALA B 1 36 ? 5.652 9.992 -2.514 1 98.44 36 ALA B CA 1
ATOM 1295 C C . ALA B 1 36 ? 5.566 10.359 -3.992 1 98.44 36 ALA B C 1
ATOM 1297 O O . ALA B 1 36 ? 5.031 11.406 -4.348 1 98.44 36 ALA B O 1
ATOM 1298 N N . GLN B 1 37 ? 6.062 9.492 -4.812 1 97.62 37 GLN B N 1
ATOM 1299 C CA . GLN B 1 37 ? 6.023 9.742 -6.25 1 97.62 37 GLN B CA 1
ATOM 1300 C C . GLN B 1 37 ? 4.59 9.766 -6.766 1 97.62 37 GLN B C 1
ATOM 1302 O O . GLN B 1 37 ? 4.242 10.594 -7.609 1 97.62 37 GLN B O 1
ATOM 1307 N N . VAL B 1 38 ? 3.756 8.875 -6.312 1 97.5 38 VAL B N 1
ATOM 1308 C CA . VAL B 1 38 ? 2.344 8.844 -6.676 1 97.5 38 VAL B CA 1
ATOM 1309 C C . VAL B 1 38 ? 1.682 10.164 -6.266 1 97.5 38 VAL B C 1
ATOM 1311 O O . VAL B 1 38 ? 0.934 10.758 -7.047 1 97.5 38 VAL B O 1
ATOM 1314 N N . LEU B 1 39 ? 1.934 10.594 -5.031 1 97.94 39 LEU B N 1
ATOM 1315 C CA . LEU B 1 39 ? 1.375 11.852 -4.539 1 97.94 39 LEU B CA 1
ATOM 1316 C C . LEU B 1 39 ? 1.809 13.016 -5.414 1 97.94 39 LEU B C 1
ATOM 1318 O O . LEU B 1 39 ? 1 13.891 -5.734 1 97.94 39 LEU B O 1
ATOM 1322 N N . GLN B 1 40 ? 3.096 13.016 -5.82 1 97.81 40 GLN B N 1
ATOM 1323 C CA . GLN B 1 40 ? 3.584 14.078 -6.695 1 97.81 40 GLN B CA 1
ATOM 1324 C C . GLN B 1 40 ? 2.857 14.062 -8.039 1 97.81 40 GLN B C 1
ATOM 1326 O O . GLN B 1 40 ? 2.438 15.109 -8.539 1 97.81 40 GLN B O 1
ATOM 1331 N N . ARG B 1 41 ? 2.693 12.922 -8.609 1 95.69 41 ARG B N 1
ATOM 1332 C CA . ARG B 1 41 ? 1.993 12.789 -9.883 1 95.69 41 ARG B CA 1
ATOM 1333 C C . ARG B 1 41 ? 0.538 13.227 -9.758 1 95.69 41 ARG B C 1
ATOM 1335 O O . ARG B 1 41 ? -0.064 13.695 -10.727 1 95.69 41 ARG B O 1
ATOM 1342 N N . PHE B 1 42 ? -0.008 13.023 -8.586 1 96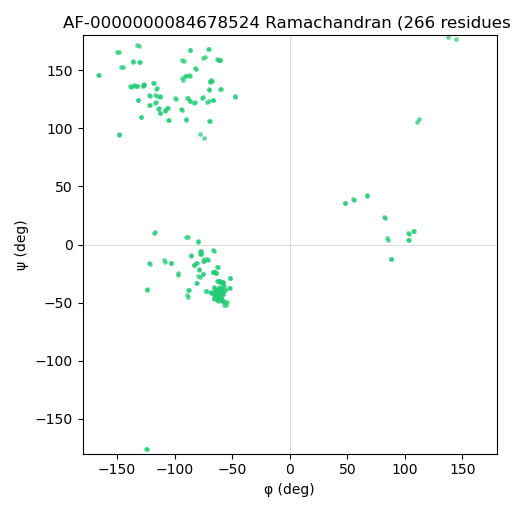.5 42 PHE B N 1
ATOM 1343 C CA . PHE B 1 42 ? -1.381 13.422 -8.297 1 96.5 42 PHE B CA 1
ATOM 1344 C C . PHE B 1 42 ? -1.473 14.922 -8.062 1 96.5 42 PHE B C 1
ATOM 1346 O O . PHE B 1 42 ? -2.561 15.453 -7.832 1 96.5 42 PHE B O 1
ATOM 1353 N N . GLY B 1 43 ? -0.286 15.617 -8.031 1 97.19 43 GLY B N 1
ATOM 1354 C CA . GLY B 1 43 ? -0.286 17.062 -8.008 1 97.19 43 GLY B CA 1
ATOM 1355 C C . GLY B 1 43 ? 0.108 17.641 -6.66 1 97.19 43 GLY B C 1
ATOM 1356 O O . GLY B 1 43 ? -0.012 18.859 -6.438 1 97.19 43 GLY B O 1
ATOM 1357 N N . LYS B 1 44 ? 0.606 16.859 -5.77 1 98.38 44 LYS B N 1
ATOM 1358 C CA . LYS B 1 44 ? 0.995 17.328 -4.445 1 98.38 44 LYS B CA 1
ATOM 1359 C C . LYS B 1 44 ? 2.471 17.719 -4.414 1 98.38 44 LYS B C 1
ATOM 1361 O O . LYS B 1 44 ? 3.297 17.094 -5.086 1 98.38 44 LYS B O 1
ATOM 1366 N N . ARG B 1 45 ? 2.75 18.75 -3.713 1 98.56 45 ARG B N 1
ATOM 1367 C CA . ARG B 1 45 ? 4.133 18.953 -3.291 1 98.56 45 ARG B CA 1
ATOM 1368 C C . ARG B 1 45 ? 4.504 18.016 -2.145 1 98.56 45 ARG B C 1
ATOM 1370 O O . ARG B 1 45 ? 3.82 18 -1.117 1 98.56 45 ARG B O 1
ATOM 1377 N N . VAL B 1 46 ? 5.531 17.297 -2.287 1 98.69 46 VAL B N 1
ATOM 1378 C CA . VAL B 1 46 ? 5.938 16.328 -1.273 1 98.69 46 VAL B CA 1
ATOM 1379 C C . VAL B 1 46 ? 7.254 16.766 -0.638 1 98.69 46 VAL B C 1
ATOM 1381 O O . VAL B 1 46 ? 8.242 16.984 -1.338 1 98.69 46 VAL B O 1
ATOM 1384 N N . VAL B 1 47 ? 7.328 16.859 0.597 1 98.88 47 VAL B N 1
ATOM 1385 C CA . VAL B 1 47 ? 8.5 17.266 1.366 1 98.88 47 VAL B CA 1
ATOM 1386 C C . VAL B 1 47 ? 9.016 16.078 2.182 1 98.88 47 VAL B C 1
ATOM 1388 O O . VAL B 1 47 ? 8.359 15.641 3.125 1 98.88 47 VAL B O 1
ATOM 1391 N N . PRO B 1 48 ? 10.227 15.586 1.838 1 98.88 48 PRO B N 1
ATOM 1392 C CA . PRO B 1 48 ? 10.758 14.445 2.582 1 98.88 48 PRO B CA 1
ATOM 1393 C C . PRO B 1 48 ? 11.156 14.805 4.012 1 98.88 48 PRO B C 1
ATOM 1395 O O . PRO B 1 48 ? 11.766 15.852 4.238 1 98.88 48 PRO B O 1
ATOM 1398 N N . VAL B 1 49 ? 10.766 14.016 4.93 1 98.88 49 VAL B N 1
ATOM 1399 C CA . VAL B 1 49 ? 11.219 14.141 6.309 1 98.88 49 VAL B CA 1
ATOM 1400 C C . VAL B 1 49 ? 11.891 12.844 6.758 1 98.88 49 VAL B C 1
ATOM 1402 O O . VAL B 1 49 ? 11.258 11.781 6.773 1 98.88 49 VAL B O 1
ATOM 1405 N N . HIS B 1 50 ? 13.07 12.898 7.125 1 98.56 50 HIS B N 1
ATOM 1406 C CA . HIS B 1 50 ? 13.945 11.789 7.512 1 98.56 50 HIS B CA 1
ATOM 1407 C C . HIS B 1 50 ? 15.195 12.297 8.211 1 98.56 50 HIS B C 1
ATOM 1409 O O . HIS B 1 50 ? 15.727 13.352 7.863 1 98.56 50 HIS B O 1
ATOM 1415 N N . PRO B 1 51 ? 15.688 11.508 9.195 1 97.69 51 PRO B N 1
ATOM 1416 C CA . PRO B 1 51 ? 16.875 11.969 9.922 1 97.69 51 PRO B CA 1
ATOM 1417 C C . PRO B 1 51 ? 18.016 12.352 8.984 1 97.69 51 PRO B C 1
ATOM 1419 O O . PRO B 1 51 ? 18.797 13.258 9.289 1 97.69 51 PRO B O 1
ATOM 1422 N N . LYS B 1 52 ? 18.125 11.781 7.828 1 97.38 52 LYS B N 1
ATOM 1423 C CA . LYS B 1 52 ? 19.188 12.055 6.871 1 97.38 52 LYS B CA 1
ATOM 1424 C C . LYS B 1 52 ? 18.922 13.352 6.109 1 97.38 52 LYS B C 1
ATOM 1426 O O . LYS B 1 52 ? 19.844 13.922 5.512 1 97.38 52 LYS B O 1
ATOM 1431 N N . ALA B 1 53 ? 17.672 13.781 6.066 1 97.94 53 ALA B N 1
ATOM 1432 C CA . ALA B 1 53 ? 17.25 15.039 5.469 1 97.94 53 ALA B CA 1
ATOM 1433 C C . ALA B 1 53 ? 17.703 15.148 4.016 1 97.94 53 ALA B C 1
ATOM 1435 O O . ALA B 1 53 ? 18.156 16.203 3.572 1 97.94 53 ALA B O 1
ATOM 1436 N N . GLU B 1 54 ? 17.641 14.047 3.303 1 98 54 GLU B N 1
ATOM 1437 C CA . GLU B 1 54 ? 18.125 14.023 1.922 1 98 54 GLU B CA 1
ATOM 1438 C C . GLU B 1 54 ? 17.062 14.578 0.966 1 98 54 GLU B C 1
ATOM 1440 O O . GLU B 1 54 ? 15.875 14.531 1.256 1 98 54 GLU B O 1
ATOM 1445 N N . THR B 1 55 ? 17.578 15.172 -0.188 1 98.62 55 THR B N 1
ATOM 1446 C CA . THR B 1 55 ? 16.688 15.5 -1.29 1 98.62 55 THR B CA 1
ATOM 1447 C C . THR B 1 55 ? 16.125 14.227 -1.924 1 98.62 55 THR B C 1
ATOM 1449 O O . THR B 1 55 ? 16.875 13.312 -2.268 1 98.62 55 THR B O 1
ATOM 1452 N N . VAL B 1 56 ? 14.898 14.188 -1.957 1 98.5 56 VAL B N 1
ATOM 1453 C CA . VAL B 1 56 ? 14.227 13.055 -2.584 1 98.5 56 VAL B CA 1
ATOM 1454 C C . VAL B 1 56 ? 13.219 13.555 -3.613 1 98.5 56 VAL B C 1
ATOM 1456 O O . VAL B 1 56 ? 12.469 14.5 -3.346 1 98.5 56 VAL B O 1
ATOM 1459 N N . HIS B 1 57 ? 13.133 12.969 -4.773 1 97.81 57 HIS B N 1
ATOM 1460 C CA . HIS B 1 57 ? 12.227 13.336 -5.852 1 97.81 57 HIS B CA 1
ATOM 1461 C C . HIS B 1 57 ? 12.258 14.836 -6.121 1 97.81 57 HIS B C 1
ATOM 1463 O O . HIS B 1 57 ? 11.219 15.461 -6.316 1 97.81 57 HIS B O 1
ATOM 1469 N N . GLY B 1 58 ? 13.406 15.367 -5.977 1 98 58 GLY B N 1
ATOM 1470 C CA . GLY B 1 58 ? 13.617 16.75 -6.359 1 98 58 GLY B CA 1
ATOM 1471 C C . GLY B 1 58 ? 13.234 17.734 -5.27 1 98 58 GLY B C 1
ATOM 1472 O O . GLY B 1 58 ? 13.266 18.953 -5.48 1 98 58 GLY B O 1
ATOM 1473 N N . GLU B 1 59 ? 12.875 17.328 -4.102 1 98.44 59 GLU B N 1
ATOM 1474 C CA . GLU B 1 59 ? 12.477 18.188 -2.992 1 98.44 59 GLU B CA 1
ATOM 1475 C C . GLU B 1 59 ? 13.445 18.062 -1.816 1 98.44 59 GLU B C 1
ATOM 1477 O O . GLU B 1 59 ? 13.789 16.938 -1.41 1 98.44 59 GLU B O 1
ATOM 1482 N N . GLN B 1 60 ? 13.844 19.109 -1.277 1 98.5 60 GLN B N 1
ATOM 1483 C CA . GLN B 1 60 ? 14.727 19.125 -0.119 1 98.5 60 GLN B CA 1
ATOM 1484 C C . GLN B 1 60 ? 14.102 18.406 1.071 1 98.5 60 GLN B C 1
ATOM 1486 O O . GLN B 1 60 ? 12.938 18.641 1.4 1 98.5 60 GLN B O 1
ATOM 1491 N N . GLY B 1 61 ? 14.93 17.594 1.662 1 98.75 61 GLY B N 1
ATOM 1492 C CA . GLY B 1 61 ? 14.484 16.922 2.873 1 98.75 61 GLY B CA 1
ATOM 1493 C C . GLY B 1 61 ? 14.852 17.656 4.141 1 98.75 61 GLY B C 1
ATOM 1494 O O . GLY B 1 61 ? 15.742 18.516 4.129 1 98.75 61 GLY B O 1
ATOM 1495 N N . TYR B 1 62 ? 14.109 17.328 5.191 1 98.88 62 TYR B N 1
ATOM 1496 C CA . TYR B 1 62 ? 14.336 17.875 6.527 1 98.88 62 TYR B CA 1
ATOM 1497 C C . TYR B 1 62 ? 14.383 16.766 7.566 1 98.88 62 TYR B C 1
ATOM 1499 O O . TYR B 1 62 ? 13.781 15.703 7.379 1 98.88 62 TYR B O 1
ATOM 1507 N N . ALA B 1 63 ? 15.016 17.031 8.695 1 98.5 63 ALA B N 1
ATOM 1508 C CA . ALA B 1 63 ? 15.195 15.992 9.711 1 98.5 63 ALA B CA 1
ATOM 1509 C C . ALA B 1 63 ? 13.922 15.805 10.531 1 98.5 63 ALA B C 1
ATOM 1511 O O . ALA B 1 63 ? 13.664 14.719 11.062 1 98.5 63 ALA B O 1
ATOM 1512 N N . SER B 1 64 ? 13.125 16.859 10.625 1 98.19 64 SER B N 1
ATOM 1513 C CA . SER B 1 64 ? 11.875 16.812 11.383 1 98.19 64 SER B CA 1
ATOM 1514 C C . SER B 1 64 ? 10.836 17.766 10.781 1 98.19 64 SER B C 1
ATOM 1516 O O . SER B 1 64 ? 11.164 18.609 9.953 1 98.19 64 SER B O 1
ATOM 1518 N N . LEU B 1 65 ? 9.633 17.578 11.203 1 98.62 65 LEU B N 1
ATOM 1519 C CA . LEU B 1 65 ? 8.555 18.469 10.773 1 98.62 65 LEU B CA 1
ATOM 1520 C C . LEU B 1 65 ? 8.836 19.906 11.195 1 98.62 65 LEU B C 1
ATOM 1522 O O . LEU B 1 65 ? 8.555 20.844 10.453 1 98.62 65 LEU B O 1
ATOM 1526 N N . ALA B 1 66 ? 9.414 20.062 12.383 1 97.81 66 ALA B N 1
ATOM 1527 C CA . ALA B 1 66 ? 9.68 21.391 12.945 1 97.81 66 ALA B CA 1
ATOM 1528 C C . ALA B 1 66 ? 10.703 22.141 12.102 1 97.81 66 ALA B C 1
ATOM 1530 O O . ALA B 1 66 ? 10.703 23.375 12.078 1 97.81 66 ALA B O 1
ATOM 1531 N N . ASP B 1 67 ? 11.523 21.438 11.359 1 98.38 67 ASP B N 1
ATOM 1532 C CA . ASP B 1 67 ? 12.602 22.047 10.578 1 98.38 67 ASP B CA 1
ATOM 1533 C C . ASP B 1 67 ? 12.07 22.609 9.266 1 98.38 67 ASP B C 1
ATOM 1535 O O . ASP B 1 67 ? 12.773 23.359 8.578 1 98.38 67 ASP B O 1
ATOM 1539 N N . ILE B 1 68 ? 10.914 22.25 8.852 1 98.69 68 ILE B N 1
ATOM 1540 C CA . ILE B 1 68 ? 10.344 22.75 7.602 1 98.69 68 ILE B CA 1
ATOM 1541 C C . ILE B 1 68 ? 9.953 24.219 7.77 1 98.69 68 ILE B C 1
ATOM 1543 O O . ILE B 1 68 ? 9.109 24.547 8.609 1 98.69 68 ILE B O 1
ATOM 1547 N N . PRO B 1 69 ? 10.438 25.062 7.016 1 98.31 69 PRO B N 1
ATOM 1548 C CA . PRO B 1 69 ? 10.266 26.484 7.266 1 98.31 69 PRO B CA 1
ATOM 1549 C C . PRO B 1 69 ? 9 27.047 6.625 1 98.31 69 PRO B C 1
ATOM 1551 O O . PRO B 1 69 ? 8.844 28.266 6.52 1 98.31 69 PRO B O 1
ATOM 1554 N N . PHE B 1 70 ? 8.141 26.266 6.059 1 98.31 70 PHE B N 1
ATOM 1555 C CA . PHE B 1 70 ? 6.883 26.703 5.457 1 98.31 70 PHE B CA 1
ATOM 1556 C C . PHE B 1 70 ? 5.73 25.812 5.934 1 98.31 70 PHE B C 1
ATOM 1558 O O . PHE B 1 70 ? 5.945 24.844 6.668 1 98.31 70 PHE B O 1
ATOM 1565 N N . ALA B 1 71 ? 4.547 26.172 5.625 1 97.69 71 ALA B N 1
ATOM 1566 C CA . ALA B 1 71 ? 3.357 25.469 6.098 1 97.69 71 ALA B CA 1
ATOM 1567 C C . ALA B 1 71 ? 3.252 24.078 5.465 1 97.69 71 ALA B C 1
ATOM 1569 O O . ALA B 1 71 ? 3.568 23.906 4.285 1 97.69 71 ALA B O 1
ATOM 1570 N N . VAL B 1 72 ? 2.816 23.109 6.223 1 98.25 72 VAL B N 1
ATOM 1571 C CA . VAL B 1 72 ? 2.516 21.75 5.805 1 98.25 72 VAL B CA 1
ATOM 1572 C C . VAL B 1 72 ? 1.029 21.469 6.008 1 98.25 72 VAL B C 1
ATOM 1574 O O . VAL B 1 72 ? 0.486 21.703 7.09 1 98.25 72 VAL B O 1
ATOM 1577 N N . ASP B 1 73 ? 0.38 20.969 4.961 1 98.62 73 ASP B N 1
ATOM 1578 C CA . ASP B 1 73 ? -1.057 20.719 5.039 1 98.62 73 ASP B CA 1
ATOM 1579 C C . ASP B 1 73 ? -1.349 19.328 5.582 1 98.62 73 ASP B C 1
ATOM 1581 O O . ASP B 1 73 ? -2.268 19.141 6.383 1 98.62 73 ASP B O 1
ATOM 1585 N N . VAL B 1 74 ? -0.667 18.391 5.113 1 98.75 74 VAL B N 1
ATOM 1586 C CA . VAL B 1 74 ? -0.905 17 5.492 1 98.75 74 VAL B CA 1
ATOM 1587 C C . VAL B 1 74 ? 0.42 16.328 5.84 1 98.75 74 VAL B C 1
ATOM 1589 O O . VAL B 1 74 ? 1.425 16.516 5.152 1 98.75 74 VAL B O 1
ATOM 1592 N N . VAL B 1 75 ? 0.458 15.562 6.895 1 98.88 75 VAL B N 1
ATOM 1593 C CA . VAL B 1 75 ? 1.616 14.766 7.281 1 98.88 75 VAL B CA 1
ATOM 1594 C C . VAL B 1 75 ? 1.329 13.281 7.039 1 98.88 75 VAL B C 1
ATOM 1596 O O . VAL B 1 75 ? 0.402 12.719 7.625 1 98.88 75 VAL B O 1
ATOM 1599 N N . ASP B 1 76 ? 2.062 12.711 6.145 1 98.69 76 ASP B N 1
ATOM 1600 C CA . ASP B 1 76 ? 1.976 11.297 5.797 1 98.69 76 ASP B CA 1
ATOM 1601 C C . ASP B 1 76 ? 3.072 10.492 6.492 1 98.69 76 ASP B C 1
ATOM 1603 O O . ASP B 1 76 ? 4.262 10.75 6.289 1 98.69 76 ASP B O 1
ATOM 1607 N N . VAL B 1 77 ? 2.721 9.469 7.211 1 98.75 77 VAL B N 1
ATOM 1608 C CA . VAL B 1 77 ? 3.604 8.852 8.195 1 98.75 77 VAL B CA 1
ATOM 1609 C C . VAL B 1 77 ? 3.912 7.414 7.781 1 98.75 77 VAL B C 1
ATOM 1611 O O . VAL B 1 77 ? 3.008 6.582 7.68 1 98.75 77 VAL B O 1
ATOM 1614 N N . PHE B 1 78 ? 5.164 7.098 7.621 1 97.88 78 PHE B N 1
ATOM 1615 C CA . PHE B 1 78 ? 5.648 5.789 7.207 1 97.88 78 PHE B CA 1
ATOM 1616 C C . PHE B 1 78 ? 6.516 5.164 8.297 1 97.88 78 PHE B C 1
ATOM 1618 O O . PHE B 1 78 ? 7.121 4.109 8.086 1 97.88 78 PHE B O 1
ATOM 1625 N N . VAL B 1 79 ? 6.594 5.66 9.445 1 95.81 79 VAL B N 1
ATOM 1626 C CA . VAL B 1 79 ? 7.426 5.098 10.5 1 95.81 79 VAL B CA 1
ATOM 1627 C C . VAL B 1 79 ? 6.652 4.016 11.25 1 95.81 79 VAL B C 1
ATOM 1629 O O . VAL B 1 79 ? 5.434 3.898 11.102 1 95.81 79 VAL B O 1
ATOM 1632 N N . ASN B 1 80 ? 7.398 3.26 12.062 1 94.06 80 ASN B N 1
ATOM 1633 C CA . ASN B 1 80 ? 6.73 2.225 12.844 1 94.06 80 ASN B CA 1
ATOM 1634 C C . ASN B 1 80 ? 5.68 2.816 13.781 1 94.06 80 ASN B C 1
ATOM 1636 O O . ASN B 1 80 ? 5.789 3.971 14.195 1 94.06 80 ASN B O 1
ATOM 1640 N N . SER B 1 81 ? 4.789 1.949 14.156 1 95.25 81 SER B N 1
ATOM 1641 C CA . SER B 1 81 ? 3.65 2.363 14.969 1 95.25 81 SER B CA 1
ATOM 1642 C C . SER B 1 81 ? 4.105 2.986 16.281 1 95.25 81 SER B C 1
ATOM 1644 O O . SER B 1 81 ? 3.457 3.898 16.797 1 95.25 81 SER B O 1
ATOM 1646 N N . GLU B 1 82 ? 5.238 2.529 16.828 1 95.88 82 GLU B N 1
ATOM 1647 C CA . GLU B 1 82 ? 5.738 3.008 18.109 1 95.88 82 GLU B CA 1
ATOM 1648 C C . GLU B 1 82 ? 6.168 4.469 18.031 1 95.88 82 GLU B C 1
ATOM 1650 O O . GLU B 1 82 ? 6.148 5.184 19.031 1 95.88 82 GLU B O 1
ATOM 1655 N N . LEU B 1 83 ? 6.492 4.918 16.859 1 96.81 83 LEU B N 1
ATOM 1656 C CA . LEU B 1 83 ? 6.996 6.27 16.656 1 96.81 83 LEU B CA 1
ATOM 1657 C C . LEU B 1 83 ? 5.91 7.172 16.078 1 96.81 83 LEU B C 1
ATOM 1659 O O . LEU B 1 83 ? 6.035 8.398 16.109 1 96.81 83 LEU B O 1
ATOM 1663 N N . ALA B 1 84 ? 4.848 6.598 15.547 1 97.38 84 ALA B N 1
ATOM 1664 C CA . ALA B 1 84 ? 3.846 7.309 14.758 1 97.38 84 ALA B CA 1
ATOM 1665 C C . ALA B 1 84 ? 3.098 8.328 15.609 1 97.38 84 ALA B C 1
ATOM 1667 O O . ALA B 1 84 ? 2.752 9.414 15.133 1 97.38 84 ALA B O 1
ATOM 1668 N N . GLY B 1 85 ? 2.85 7.969 16.844 1 98.12 85 GLY B N 1
ATOM 1669 C CA . GLY B 1 85 ? 2.15 8.883 17.734 1 98.12 85 GLY B CA 1
ATOM 1670 C C . GLY B 1 85 ? 2.883 10.195 17.922 1 98.12 85 GLY B C 1
ATOM 1671 O O . GLY B 1 85 ? 2.268 11.266 17.906 1 98.12 85 GLY B O 1
ATOM 1672 N N . ALA B 1 86 ? 4.156 10.125 18.172 1 98.25 86 ALA B N 1
ATOM 1673 C CA . ALA B 1 86 ? 4.965 11.328 18.328 1 98.25 86 ALA B CA 1
ATOM 1674 C C . ALA B 1 86 ? 4.93 12.188 17.078 1 98.25 86 ALA B C 1
ATOM 1676 O O . ALA B 1 86 ? 4.855 13.414 17.156 1 98.25 86 ALA B O 1
ATOM 1677 N N . VAL B 1 87 ? 4.93 11.578 15.914 1 98.5 87 VAL B N 1
ATOM 1678 C CA . VAL B 1 87 ? 4.879 12.305 14.641 1 98.5 87 VAL B CA 1
ATOM 1679 C C . VAL B 1 87 ? 3.535 13.008 14.5 1 98.5 87 VAL B C 1
ATOM 1681 O O . VAL B 1 87 ? 3.473 14.156 14.055 1 98.5 87 VAL B O 1
ATOM 1684 N N . ALA B 1 88 ? 2.492 12.32 14.883 1 98.5 88 ALA B N 1
ATOM 1685 C CA . ALA B 1 88 ? 1.162 12.922 14.852 1 98.5 88 ALA B CA 1
ATOM 1686 C C . ALA B 1 88 ? 1.092 14.148 15.75 1 98.5 88 ALA B C 1
ATOM 1688 O O . ALA B 1 88 ? 0.494 15.164 15.375 1 98.5 88 ALA B O 1
ATOM 1689 N N . GLU B 1 89 ? 1.688 14.023 16.875 1 98.31 89 GLU B N 1
ATOM 1690 C CA . GLU B 1 89 ? 1.72 15.156 17.781 1 98.31 89 GLU B CA 1
ATOM 1691 C C . GLU B 1 89 ? 2.48 16.328 17.172 1 98.31 89 GLU B C 1
ATOM 1693 O O . GLU B 1 89 ? 2.047 17.484 17.281 1 98.31 89 GLU B O 1
ATOM 1698 N N . GLU B 1 90 ? 3.584 16.016 16.578 1 98.5 90 GLU B N 1
ATOM 1699 C CA . GLU B 1 90 ? 4.344 17.047 15.875 1 98.5 90 GLU B CA 1
ATOM 1700 C C . GLU B 1 90 ? 3.512 17.703 14.773 1 98.5 90 GLU B C 1
ATOM 1702 O O . GLU B 1 90 ? 3.605 18.906 14.547 1 98.5 90 GLU B O 1
ATOM 1707 N N . ALA B 1 91 ? 2.746 16.938 14.07 1 98.62 91 ALA B N 1
ATOM 1708 C CA . ALA B 1 91 ? 1.891 17.453 13 1 98.62 91 ALA B CA 1
ATOM 1709 C C . ALA B 1 91 ? 0.879 18.453 13.547 1 98.62 91 ALA B C 1
ATOM 1711 O O . ALA B 1 91 ? 0.65 19.5 12.945 1 98.62 91 ALA B O 1
ATOM 1712 N N . VAL B 1 92 ? 0.288 18.094 14.672 1 98.25 92 VAL B N 1
ATOM 1713 C CA . VAL B 1 92 ? -0.645 19 15.336 1 98.25 92 VAL B CA 1
ATOM 1714 C C . VAL B 1 92 ? 0.058 20.312 15.664 1 98.25 92 VAL B C 1
ATOM 1716 O O . VAL B 1 92 ? -0.458 21.391 15.367 1 98.25 92 VAL B O 1
ATOM 1719 N N . GLY B 1 93 ? 1.226 20.172 16.266 1 97.5 93 GLY B N 1
ATOM 1720 C CA . GLY B 1 93 ? 1.998 21.344 16.625 1 97.5 93 GLY B CA 1
ATOM 1721 C C . GLY B 1 93 ? 2.387 22.188 15.422 1 97.5 93 GLY B C 1
ATOM 1722 O O . GLY B 1 93 ? 2.484 23.406 15.516 1 97.5 93 GLY B O 1
ATOM 1723 N N . LYS B 1 94 ? 2.613 21.562 14.281 1 98 94 LYS B N 1
ATOM 1724 C CA . LYS B 1 94 ? 3.021 22.219 13.039 1 98 94 LYS B CA 1
ATOM 1725 C C . LYS B 1 94 ? 1.854 22.953 12.398 1 98 94 LYS B C 1
ATOM 1727 O O . LYS B 1 94 ? 2.053 23.797 11.516 1 98 94 LYS B O 1
ATOM 1732 N N . GLY B 1 95 ? 0.667 22.656 12.906 1 97.5 95 GLY B N 1
ATOM 1733 C CA . GLY B 1 95 ? -0.523 23.281 12.352 1 97.5 95 GLY B CA 1
ATOM 1734 C C . GLY B 1 95 ? -1.03 22.609 11.094 1 97.5 95 GLY B C 1
ATOM 1735 O O . GLY B 1 95 ? -1.699 23.234 10.266 1 97.5 95 GLY B O 1
ATOM 1736 N N . ALA B 1 96 ? -0.711 21.359 10.898 1 98.31 96 ALA B N 1
ATOM 1737 C CA . ALA B 1 96 ? -1.227 20.609 9.758 1 98.31 96 ALA B CA 1
ATOM 1738 C C . ALA B 1 96 ? -2.746 20.484 9.828 1 98.31 96 ALA B C 1
ATOM 1740 O O . ALA B 1 96 ? -3.34 20.625 10.898 1 98.31 96 ALA B O 1
ATOM 1741 N N . LYS B 1 97 ? -3.332 20.219 8.695 1 98.06 97 LYS B N 1
ATOM 1742 C CA . LYS B 1 97 ? -4.777 20.031 8.602 1 98.06 97 LYS B CA 1
ATOM 1743 C C . LYS B 1 97 ? -5.145 18.547 8.633 1 98.06 97 LYS B C 1
ATOM 1745 O O . LYS B 1 97 ? -6.262 18.188 9.008 1 98.06 97 LYS B O 1
ATOM 1750 N N . GLY B 1 98 ? -4.262 17.734 8.219 1 98 98 GLY B N 1
ATOM 1751 C CA . GLY B 1 98 ? -4.52 16.312 8.164 1 98 98 GLY B CA 1
ATOM 1752 C C . GLY B 1 98 ? -3.295 15.469 8.484 1 98 98 GLY B C 1
ATOM 1753 O O . GLY B 1 98 ? -2.162 15.922 8.312 1 98 98 GLY B O 1
ATOM 1754 N N . VAL B 1 99 ? -3.514 14.289 8.992 1 98.5 99 VAL B N 1
ATOM 1755 C CA . VAL B 1 99 ? -2.5 13.266 9.242 1 98.5 99 VAL B CA 1
ATOM 1756 C C . VAL B 1 99 ? -2.912 11.961 8.578 1 98.5 99 VAL B C 1
ATOM 1758 O O . VAL B 1 99 ? -4.086 11.578 8.609 1 98.5 99 VAL B O 1
ATOM 1761 N N . TRP B 1 100 ? -1.986 11.32 7.977 1 98.38 100 TRP B N 1
ATOM 1762 C CA . TRP B 1 100 ? -2.215 10.078 7.246 1 98.38 100 TRP B CA 1
ATOM 1763 C C . TRP B 1 100 ? -1.228 9 7.68 1 98.38 100 TRP B C 1
ATOM 1765 O O . TRP B 1 100 ? -0.031 9.094 7.398 1 98.38 100 TRP B O 1
ATOM 1775 N N . PHE B 1 101 ? -1.691 7.945 8.391 1 98.38 101 PHE B N 1
ATOM 1776 C CA . PHE B 1 101 ? -0.871 6.789 8.727 1 98.38 101 PHE B CA 1
ATOM 1777 C C . PHE B 1 101 ? -0.955 5.73 7.633 1 98.38 101 PHE B C 1
ATOM 1779 O O . PHE B 1 101 ? -2.051 5.32 7.242 1 98.38 101 PHE B O 1
ATOM 1786 N N . GLN B 1 102 ? 0.183 5.352 7.172 1 97.5 102 GLN B N 1
ATOM 1787 C CA . GLN B 1 102 ? 0.273 4.414 6.059 1 97.5 102 GLN B CA 1
ATOM 1788 C C . GLN B 1 102 ? -0.153 3.01 6.484 1 97.5 102 GLN B C 1
ATOM 1790 O O . GLN B 1 102 ? -0.382 2.758 7.668 1 97.5 102 GLN B O 1
ATOM 1795 N N . LEU B 1 103 ? -0.354 2.119 5.504 1 95.69 103 LEU B N 1
ATOM 1796 C CA . LEU B 1 103 ? -0.714 0.725 5.746 1 95.69 103 LEU B CA 1
ATOM 1797 C C . LEU B 1 103 ? 0.178 0.109 6.816 1 95.69 103 LEU B C 1
ATOM 1799 O O . LEU B 1 103 ? 1.401 0.261 6.773 1 95.69 103 LEU B O 1
ATOM 1803 N N . GLY B 1 104 ? -0.484 -0.495 7.84 1 93.38 104 GLY B N 1
ATOM 1804 C CA . GLY B 1 104 ? 0.237 -1.207 8.883 1 93.38 104 GLY B CA 1
ATOM 1805 C C . GLY B 1 104 ? 0.656 -0.312 10.031 1 93.38 104 GLY B C 1
ATOM 1806 O O . GLY B 1 104 ? 1.137 -0.798 11.062 1 93.38 104 GLY B O 1
ATOM 1807 N N . VAL B 1 105 ? 0.558 1.007 9.859 1 95.75 105 VAL B N 1
ATOM 1808 C CA . VAL B 1 105 ? 0.857 1.946 10.93 1 95.75 105 VAL B CA 1
ATOM 1809 C C . VAL B 1 105 ? -0.41 2.238 11.734 1 95.75 105 VAL B C 1
ATOM 1811 O O . VAL B 1 105 ? -1.288 2.971 11.273 1 95.75 105 VAL B O 1
ATOM 1814 N N . VAL B 1 106 ? -0.455 1.713 12.922 1 96.31 106 VAL B N 1
ATOM 1815 C CA . VAL B 1 106 ? -1.674 1.787 13.719 1 96.31 106 VAL B CA 1
ATOM 1816 C C . VAL B 1 106 ? -1.341 2.268 15.133 1 96.31 106 VAL B C 1
ATOM 1818 O O . VAL B 1 106 ? -0.447 1.725 15.781 1 96.31 106 VAL B O 1
ATOM 1821 N N . ASP B 1 107 ? -1.954 3.299 15.555 1 97.75 107 ASP B N 1
ATOM 1822 C CA . ASP B 1 107 ? -1.88 3.863 16.891 1 97.75 107 ASP B CA 1
ATOM 1823 C C . ASP B 1 107 ? -3.201 4.52 17.297 1 97.75 107 ASP B C 1
ATOM 1825 O O . ASP B 1 107 ? -3.418 5.703 17.016 1 97.75 107 ASP B O 1
ATOM 1829 N N . GLU B 1 108 ? -4.008 3.764 17.969 1 97.06 108 GLU B N 1
ATOM 1830 C CA . GLU B 1 108 ? -5.359 4.215 18.281 1 97.06 108 GLU B CA 1
ATOM 1831 C C . GLU B 1 108 ? -5.336 5.445 19.188 1 97.06 108 GLU B C 1
ATOM 1833 O O . GLU B 1 108 ? -6.164 6.344 19.047 1 97.06 108 GLU B O 1
ATOM 1838 N N . ALA B 1 109 ? -4.43 5.457 20.125 1 97.75 109 ALA B N 1
ATOM 1839 C CA . ALA B 1 109 ? -4.312 6.621 21 1 97.75 109 ALA B CA 1
ATOM 1840 C C . ALA B 1 109 ? -3.965 7.871 20.203 1 97.75 109 ALA B C 1
ATOM 1842 O O . ALA B 1 109 ? -4.535 8.938 20.438 1 97.75 109 ALA B O 1
ATOM 1843 N N . ALA B 1 110 ? -3.02 7.773 19.266 1 97.81 110 ALA B N 1
ATOM 1844 C CA . ALA B 1 110 ? -2.658 8.891 18.406 1 97.81 110 ALA B CA 1
ATOM 1845 C C . ALA B 1 110 ? -3.848 9.336 17.562 1 97.81 110 ALA B C 1
ATOM 1847 O O . ALA B 1 110 ? -4.051 10.531 17.344 1 97.81 110 ALA B O 1
ATOM 1848 N N . TRP B 1 111 ? -4.578 8.414 17.109 1 97.56 111 TRP B N 1
ATOM 1849 C CA . TRP B 1 111 ? -5.781 8.68 16.328 1 97.56 111 TRP B CA 1
ATOM 1850 C C . TRP B 1 111 ? -6.738 9.586 17.094 1 97.56 111 TRP B C 1
ATOM 1852 O O . TRP B 1 111 ? -7.16 10.625 16.594 1 97.56 111 TRP B O 1
ATOM 1862 N N . GLU B 1 112 ? -7.016 9.195 18.281 1 97.75 112 GLU B N 1
ATOM 1863 C CA . GLU B 1 112 ? -7.957 9.938 19.109 1 97.75 112 GLU B CA 1
ATOM 1864 C C . GLU B 1 112 ? -7.434 11.336 19.422 1 97.75 112 GLU B C 1
ATOM 1866 O O . GLU B 1 112 ? -8.164 12.32 19.312 1 97.75 112 GLU B O 1
ATOM 1871 N N . ARG B 1 113 ? -6.199 11.469 19.781 1 98.06 113 ARG B N 1
ATOM 1872 C CA . ARG B 1 113 ? -5.602 12.758 20.141 1 98.06 113 ARG B CA 1
ATOM 1873 C C . ARG B 1 113 ? -5.582 13.695 18.938 1 98.06 113 ARG B C 1
ATOM 1875 O O . ARG B 1 113 ? -5.867 14.891 19.062 1 98.06 113 ARG B O 1
ATOM 1882 N N . THR B 1 114 ? -5.254 13.164 17.766 1 98.12 114 THR B N 1
ATOM 1883 C CA . THR B 1 114 ? -5.156 13.961 16.547 1 98.12 114 THR B CA 1
ATOM 1884 C C . THR B 1 114 ? -6.52 14.508 16.141 1 98.12 114 THR B C 1
ATOM 1886 O O . THR B 1 114 ? -6.648 15.695 15.844 1 98.12 114 THR B O 1
ATOM 1889 N N . ARG B 1 115 ? -7.488 13.68 16.234 1 97.5 115 ARG B N 1
ATOM 1890 C CA . ARG B 1 115 ? -8.844 14.102 15.914 1 97.5 115 ARG B CA 1
ATOM 1891 C C . ARG B 1 115 ? -9.367 15.102 16.938 1 97.5 115 ARG B C 1
ATOM 1893 O O . ARG B 1 115 ? -10.039 16.078 16.578 1 97.5 115 ARG B O 1
ATOM 1900 N N . ALA B 1 116 ? -9.086 14.828 18.125 1 98 116 ALA B N 1
ATOM 1901 C CA . ALA B 1 116 ? -9.5 15.742 19.188 1 98 116 ALA B CA 1
ATOM 1902 C C . ALA B 1 116 ? -8.875 17.125 19 1 98 116 ALA B C 1
ATOM 1904 O O . ALA B 1 116 ? -9.469 18.141 19.375 1 98 116 ALA B O 1
ATOM 1905 N N . ALA B 1 117 ? -7.688 17.188 18.438 1 98.31 117 ALA B N 1
ATOM 1906 C CA . ALA B 1 117 ? -6.988 18.438 18.188 1 98.31 117 ALA B CA 1
ATOM 1907 C C . ALA B 1 117 ? -7.559 19.141 16.953 1 98.31 117 ALA B C 1
ATOM 1909 O O . ALA B 1 117 ? -7.133 20.25 16.609 1 98.31 117 ALA B O 1
ATOM 1910 N N . GLY B 1 118 ? -8.484 18.469 16.172 1 97.5 118 GLY B N 1
ATOM 1911 C CA . GLY B 1 118 ? -9.195 19.125 15.094 1 97.5 118 GLY B CA 1
ATOM 1912 C C . GLY B 1 118 ? -8.672 18.766 13.719 1 97.5 118 GLY B C 1
ATOM 1913 O O . GLY B 1 118 ? -9.125 19.297 12.711 1 97.5 118 GLY B O 1
ATOM 1914 N N . LEU B 1 119 ? -7.703 17.859 13.617 1 97.62 119 LEU B N 1
ATOM 1915 C CA . LEU B 1 119 ? -7.172 17.438 12.32 1 97.62 119 LEU B CA 1
ATOM 1916 C C . LEU B 1 119 ? -7.992 16.297 11.742 1 97.62 119 LEU B C 1
ATOM 1918 O O . LEU B 1 119 ? -8.508 15.453 12.484 1 97.62 119 LEU B O 1
ATOM 1922 N N . ASP B 1 120 ? -8.125 16.297 10.398 1 97.5 120 ASP B N 1
ATOM 1923 C CA . ASP B 1 120 ? -8.57 15.078 9.727 1 97.5 120 ASP B CA 1
ATOM 1924 C C . ASP B 1 120 ? -7.496 13.992 9.797 1 97.5 120 ASP B C 1
ATOM 1926 O O . ASP B 1 120 ? -6.305 14.281 9.656 1 97.5 120 ASP B O 1
ATOM 1930 N N . MET B 1 121 ? -7.949 12.758 10.008 1 97.5 121 MET B N 1
ATOM 1931 C CA . MET B 1 121 ? -6.957 11.695 10.109 1 97.5 121 MET B CA 1
ATOM 1932 C C . MET B 1 121 ? -7.422 10.438 9.383 1 97.5 121 MET B C 1
ATOM 1934 O O . MET B 1 121 ? -8.602 10.078 9.445 1 97.5 121 MET B O 1
ATOM 1938 N N . VAL B 1 122 ? -6.539 9.867 8.672 1 97.44 122 VAL B N 1
ATOM 1939 C CA . VAL B 1 122 ? -6.672 8.555 8.047 1 97.44 122 VAL B CA 1
ATOM 1940 C C . VAL B 1 122 ? -5.605 7.609 8.594 1 97.44 122 VAL B C 1
ATOM 1942 O O . VAL B 1 122 ? -4.465 8.016 8.828 1 97.44 122 VAL B O 1
ATOM 1945 N N . MET B 1 123 ? -5.973 6.375 8.844 1 97.62 123 MET B N 1
ATOM 1946 C CA . MET B 1 123 ? -5.035 5.402 9.398 1 97.62 123 MET B CA 1
ATOM 1947 C C . MET B 1 123 ? -5.137 4.07 8.664 1 97.62 123 MET B C 1
ATOM 1949 O O . MET B 1 123 ? -6.234 3.625 8.328 1 97.62 123 MET B O 1
ATOM 1953 N N . ASP B 1 124 ? -3.98 3.516 8.391 1 96.12 124 ASP B N 1
ATOM 1954 C CA . ASP B 1 124 ? -3.893 2.184 7.797 1 96.12 124 ASP B CA 1
ATOM 1955 C C . ASP B 1 124 ? -4.449 2.178 6.375 1 96.12 124 ASP B C 1
ATOM 1957 O O . ASP B 1 124 ? -5.207 1.277 6.004 1 96.12 124 ASP B O 1
ATOM 1961 N N . ARG B 1 125 ? -4.078 3.26 5.637 1 96.62 125 ARG B N 1
ATOM 1962 C CA . ARG B 1 125 ? -4.445 3.406 4.23 1 96.62 125 ARG B CA 1
ATOM 1963 C C . ARG B 1 125 ? -3.26 3.889 3.402 1 96.62 125 ARG B C 1
ATOM 1965 O O . ARG B 1 125 ? -2.316 4.469 3.939 1 96.62 125 ARG B O 1
ATOM 1972 N N . CYS B 1 126 ? -3.307 3.633 2.16 1 97.19 126 CYS B N 1
ATOM 1973 C CA . CYS B 1 126 ? -2.254 4.086 1.257 1 97.19 126 CYS B CA 1
ATOM 1974 C C . CYS B 1 126 ? -2.822 4.973 0.157 1 97.19 126 CYS B C 1
ATOM 1976 O O . CYS B 1 126 ? -3.715 4.555 -0.585 1 97.19 126 CYS B O 1
ATOM 1978 N N . PRO B 1 127 ? -2.26 6.164 -0.043 1 97.19 127 PRO B N 1
ATOM 1979 C CA . PRO B 1 127 ? -2.76 7.047 -1.098 1 97.19 127 PRO B CA 1
ATOM 1980 C C . PRO B 1 127 ? -2.729 6.395 -2.479 1 97.19 127 PRO B C 1
ATOM 1982 O O . PRO B 1 127 ? -3.609 6.648 -3.305 1 97.19 127 PRO B O 1
ATOM 1985 N N . ALA B 1 128 ? -1.725 5.566 -2.758 1 97 128 ALA B N 1
ATOM 1986 C CA . ALA B 1 128 ? -1.59 4.934 -4.066 1 97 128 ALA B CA 1
ATOM 1987 C C . ALA B 1 128 ? -2.76 3.994 -4.344 1 97 128 ALA B C 1
ATOM 1989 O O . ALA B 1 128 ? -3.035 3.662 -5.5 1 97 128 ALA B O 1
ATOM 1990 N N . ILE B 1 129 ? -3.393 3.492 -3.332 1 97 129 ILE B N 1
ATOM 1991 C CA . ILE B 1 129 ? -4.559 2.621 -3.439 1 97 129 ILE B CA 1
ATOM 1992 C C . ILE B 1 129 ? -5.828 3.465 -3.502 1 97 129 ILE B C 1
ATOM 1994 O O . ILE B 1 129 ? -6.746 3.16 -4.266 1 97 129 ILE B O 1
ATOM 1998 N N . GLU B 1 130 ? -5.84 4.574 -2.682 1 96.44 130 GLU B N 1
ATOM 1999 C CA . GLU B 1 130 ? -7.062 5.344 -2.482 1 96.44 130 GLU B CA 1
ATOM 2000 C C . GLU B 1 130 ? -7.305 6.305 -3.643 1 96.44 130 GLU B C 1
ATOM 2002 O O . GLU B 1 130 ? -8.453 6.566 -4.012 1 96.44 130 GLU B O 1
ATOM 2007 N N . ILE B 1 131 ? -6.215 6.836 -4.25 1 96.12 131 ILE B N 1
ATOM 2008 C CA . ILE B 1 131 ? -6.34 7.852 -5.289 1 96.12 131 ILE B CA 1
ATOM 2009 C C . ILE B 1 131 ? -7.07 7.266 -6.496 1 96.12 131 ILE B C 1
ATOM 2011 O O . ILE B 1 131 ? -8.023 7.863 -7.008 1 96.12 131 ILE B O 1
ATOM 2015 N N . PRO B 1 132 ? -6.723 6.031 -6.938 1 92.69 132 PRO B N 1
ATOM 2016 C CA . PRO B 1 132 ? -7.445 5.445 -8.07 1 92.69 132 PRO B CA 1
ATOM 2017 C C . PRO B 1 132 ? -8.93 5.223 -7.773 1 92.69 132 PRO B C 1
ATOM 2019 O O . PRO B 1 132 ? -9.734 5.09 -8.703 1 92.69 132 PRO B O 1
ATOM 2022 N N . ARG B 1 133 ? -9.336 5.18 -6.527 1 91.38 133 ARG B N 1
ATOM 2023 C CA . ARG B 1 133 ? -10.719 4.918 -6.137 1 91.38 133 ARG B CA 1
ATOM 2024 C C . ARG B 1 133 ? -11.555 6.191 -6.199 1 91.38 133 ARG B C 1
ATOM 2026 O O . ARG B 1 133 ? -12.781 6.137 -6.125 1 91.38 133 ARG B O 1
ATOM 2033 N N . LEU B 1 134 ? -10.883 7.332 -6.23 1 89.94 134 LEU B N 1
ATOM 2034 C CA . LEU B 1 134 ? -11.586 8.609 -6.277 1 89.94 134 LEU B CA 1
ATOM 2035 C C . LEU B 1 134 ? -12.336 8.766 -7.594 1 89.94 134 LEU B C 1
ATOM 2037 O O . LEU B 1 134 ? -13.32 9.508 -7.672 1 89.94 134 LEU B O 1
ATOM 2041 N N . GLY B 1 135 ? -12.281 7.875 -8.656 1 73.75 135 GLY B N 1
ATOM 2042 C CA . GLY B 1 135 ? -12.914 8.016 -9.961 1 73.75 135 GLY B CA 1
ATOM 2043 C C . GLY B 1 135 ? -12.172 8.953 -10.891 1 73.75 135 GLY B C 1
ATOM 2044 O O . GLY B 1 135 ? -11.352 9.758 -10.438 1 73.75 135 GLY B O 1
#

Solvent-accessible surface area (backbone atoms only — not comparable to full-atom values): 14230 Å² total; per-residue (Å²): 126,56,46,51,71,68,52,53,49,39,51,74,74,63,56,55,48,35,33,35,31,37,58,25,52,80,51,76,81,40,67,45,35,40,41,48,49,46,43,38,76,74,65,32,47,56,34,24,19,21,83,81,29,48,66,36,98,87,22,69,25,24,57,41,78,85,67,50,92,62,86,42,23,30,38,35,39,60,47,58,38,90,53,40,43,60,52,48,51,49,35,56,75,66,59,31,48,28,41,36,26,25,67,85,23,63,47,70,68,40,51,53,55,41,43,72,74,68,29,48,60,36,35,46,45,47,66,50,42,50,56,72,67,71,114,124,57,44,50,71,69,53,53,49,38,51,74,74,64,59,54,50,34,32,35,32,35,56,24,52,79,53,74,79,40,68,43,35,37,40,47,51,47,43,39,75,74,64,30,48,57,34,26,19,21,82,81,29,48,65,34,96,88,21,69,25,24,56,41,78,86,67,48,91,64,87,40,24,31,38,35,39,61,48,58,38,90,54,40,41,61,52,50,52,50,35,57,74,65,60,29,46,29,39,35,26,25,65,85,25,63,47,70,68,40,50,54,55,42,43,72,73,67,27,49,58,37,35,46,45,48,64,49,41,50,56,74,68,71,112

Nearest PDB structures (foldseek):
  2d5a-assembly1_A  TM=9.251E-01  e=1.107E-12  Pyrococcus horikoshii OT3
  3qa9-assembly1_A  TM=9.410E-01  e=8.064E-12  Escherichia coli
  3q9u-assembly1_A  TM=9.323E-01  e=3.519E-11  Escherichia coli
  3q9n-assembly1_A  TM=9.461E-01  e=8.093E-11  Escherichia coli
  1y81-assembly1_A  TM=8.800E-01  e=2.123E-09  Pyrococcus furiosus

pLDDT: mean 96.0, std 6.11, range [51.28, 98.88]

Secondary structure (DSSP, 8-state):
--S-HHHHHHHHHTS-SEEEEET--S-TTSHHHHHHHHHHHTT-EEEEE-TT---BTTB--BSSGGG--S--SEEEE-S-HHHHHHHHHHHHHHT-SEEEEPTT---HHHHHHHHHTT-EEEES--HHHHGGGG-/--S-HHHHHHHHHTS-SEEEEET--S-TTSHHHHHHHHHHHTT-EEEEE-TT---BTTB--BSSGGG--S--SEEEE-S-HHHHHHHHHHHHHHT-SEEEEPTT---HHHHHHHHHTT-EEE-S--HHHHGGGG-

Radius of gyration: 18.67 Å; Cα contacts (8 Å, |Δi|>4): 583; chains: 2; bounding box: 37×53×39 Å